Protein AF-0000000066321212 (afdb_homodimer)

Organism: Klebsiella pneumoniae (NCBI:txid573)

Structure (mmCIF, N/CA/C/O backbone):
data_AF-0000000066321212-model_v1
#
loop_
_entity.id
_entity.type
_entity.pdbx_description
1 polymer 'Putative low molecular weight protein-tyrosine-phosphatase'
#
loop_
_atom_site.group_PDB
_atom_site.id
_atom_site.type_symbol
_atom_site.label_atom_id
_atom_site.label_alt_id
_atom_site.label_comp_id
_atom_site.label_asym_id
_atom_site.label_entity_id
_atom_site.label_seq_id
_atom_site.pdbx_PDB_ins_code
_atom_site.Cartn_x
_atom_site.Cartn_y
_atom_site.Cartn_z
_atom_site.occupancy
_atom_site.B_iso_or_equiv
_atom_site.auth_seq_id
_atom_site.auth_comp_id
_atom_site.auth_asym_id
_atom_site.auth_atom_id
_atom_site.pdbx_PDB_model_num
ATOM 1 N N . MET A 1 1 ? -3.83 -4.512 10.594 1 76.25 1 MET A N 1
ATOM 2 C CA . MET A 1 1 ? -3.189 -5.617 9.891 1 76.25 1 MET A CA 1
ATOM 3 C C . MET A 1 1 ? -3.949 -5.957 8.609 1 76.25 1 MET A C 1
ATOM 5 O O . MET A 1 1 ? -5.18 -5.953 8.594 1 76.25 1 MET A O 1
ATOM 9 N N . PHE A 1 2 ? -3.238 -5.949 7.566 1 89.19 2 PHE A N 1
ATOM 10 C CA . PHE A 1 2 ? -3.881 -6.41 6.34 1 89.19 2 PHE A CA 1
ATOM 11 C C . PHE A 1 2 ? -4.254 -7.883 6.445 1 89.19 2 PHE A C 1
ATOM 13 O O . PHE A 1 2 ? -3.377 -8.742 6.551 1 89.19 2 PHE A O 1
ATOM 20 N N . SER A 1 3 ? -5.57 -8.211 6.383 1 93.5 3 SER A N 1
ATOM 21 C CA . SER A 1 3 ? -6.004 -9.586 6.621 1 93.5 3 SER A CA 1
ATOM 22 C C . SER A 1 3 ? -6.301 -10.305 5.312 1 93.5 3 SER A C 1
ATOM 24 O O . SER A 1 3 ? -6.246 -11.539 5.25 1 93.5 3 SER A O 1
ATOM 26 N N . THR A 1 4 ? -6.676 -9.562 4.301 1 97.56 4 THR A N 1
ATOM 27 C CA . THR A 1 4 ? -6.996 -10.156 3.004 1 97.56 4 THR A CA 1
ATOM 28 C C . THR A 1 4 ? -6.066 -9.609 1.92 1 97.56 4 THR A C 1
ATOM 30 O O . THR A 1 4 ? -5.938 -8.398 1.757 1 97.56 4 THR A O 1
ATOM 33 N N . ILE A 1 5 ? -5.379 -10.531 1.24 1 98.25 5 ILE A N 1
ATOM 34 C CA . ILE A 1 5 ? -4.379 -10.148 0.249 1 98.25 5 ILE A CA 1
ATOM 35 C C . ILE A 1 5 ? -4.625 -10.906 -1.053 1 98.25 5 ILE A C 1
ATOM 37 O O . ILE A 1 5 ? -4.879 -12.109 -1.037 1 98.25 5 ILE A O 1
ATOM 41 N N . LEU A 1 6 ? -4.676 -10.211 -2.162 1 98.88 6 LEU A N 1
ATOM 42 C CA . LEU A 1 6 ? -4.84 -10.789 -3.488 1 98.88 6 LEU A CA 1
ATOM 43 C C . LEU A 1 6 ? -3.549 -10.688 -4.293 1 98.88 6 LEU A C 1
ATOM 45 O O . LEU A 1 6 ? -2.988 -9.602 -4.434 1 98.88 6 LEU A O 1
ATOM 49 N N . ILE A 1 7 ? -2.99 -11.789 -4.758 1 98.94 7 ILE A N 1
ATOM 50 C CA . ILE A 1 7 ? -1.799 -11.828 -5.598 1 98.94 7 ILE A CA 1
ATOM 51 C C . ILE A 1 7 ? -2.207 -11.914 -7.066 1 98.94 7 ILE A C 1
ATOM 53 O O . ILE A 1 7 ? -2.992 -12.789 -7.449 1 98.94 7 ILE A O 1
ATOM 57 N N . VAL A 1 8 ? -1.7 -10.984 -7.918 1 98.88 8 VAL A N 1
ATOM 58 C CA . VAL A 1 8 ? -2.244 -10.875 -9.266 1 98.88 8 VAL A CA 1
ATOM 59 C C . VAL A 1 8 ? -1.112 -10.961 -10.289 1 98.88 8 VAL A C 1
ATOM 61 O O . VAL A 1 8 ? -0.055 -10.352 -10.109 1 98.88 8 VAL A O 1
ATOM 64 N N . CYS A 1 9 ? -1.266 -11.742 -11.266 1 98.69 9 CYS A N 1
ATOM 65 C CA . CYS A 1 9 ? -0.462 -11.75 -12.484 1 98.69 9 CYS A CA 1
ATOM 66 C C . CYS A 1 9 ? -1.349 -11.703 -13.719 1 98.69 9 CYS A C 1
ATOM 68 O O . CYS A 1 9 ? -2.475 -11.203 -13.664 1 98.69 9 CYS A O 1
ATOM 70 N N . THR A 1 10 ? -0.847 -12.109 -14.906 1 98.25 10 THR A N 1
ATOM 71 C CA . THR A 1 10 ? -1.643 -12.023 -16.125 1 98.25 10 THR A CA 1
ATOM 72 C C . THR A 1 10 ? -2.576 -13.227 -16.25 1 98.25 10 THR A C 1
ATOM 74 O O . THR A 1 10 ? -3.799 -13.07 -16.25 1 98.25 10 THR A O 1
ATOM 77 N N . GLY A 1 11 ? -2.078 -14.406 -16.219 1 98.5 11 GLY A N 1
ATOM 78 C CA . GLY A 1 11 ? -2.838 -15.602 -16.547 1 98.5 11 GLY A CA 1
ATOM 79 C C . GLY A 1 11 ? -3.385 -16.312 -15.328 1 98.5 11 GLY A C 1
ATOM 80 O O . GLY A 1 11 ? -4.305 -17.141 -15.445 1 98.5 11 GLY A O 1
ATOM 81 N N . ASN A 1 12 ? -2.746 -16.031 -14.117 1 98.75 12 ASN A N 1
ATOM 82 C CA . ASN A 1 12 ? -3.119 -16.688 -12.867 1 98.75 12 ASN A CA 1
ATOM 83 C C . ASN A 1 12 ? -2.92 -18.203 -12.945 1 98.75 12 ASN A C 1
ATOM 85 O O . ASN A 1 12 ? -3.746 -18.969 -12.445 1 98.75 12 ASN A O 1
ATOM 89 N N . ILE A 1 1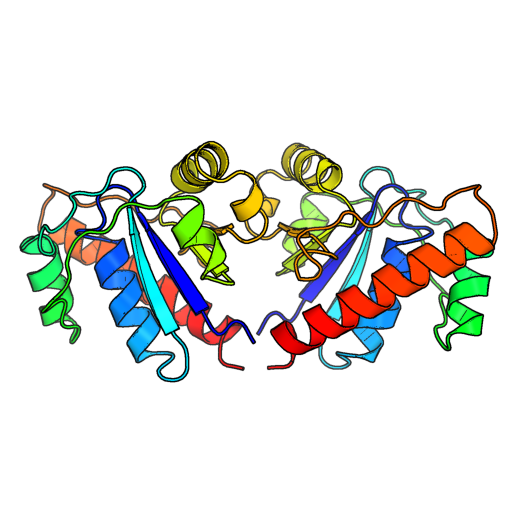3 ? -1.814 -18.609 -13.609 1 98.31 13 ILE A N 1
ATOM 90 C CA . ILE A 1 13 ? -1.556 -20.047 -13.688 1 98.31 13 ILE A CA 1
ATOM 91 C C . ILE A 1 13 ? -0.099 -20.328 -13.32 1 98.31 13 ILE A C 1
ATOM 93 O O . ILE A 1 13 ? 0.308 -21.484 -13.219 1 98.31 13 ILE A O 1
ATOM 97 N N . CYS A 1 14 ? 0.785 -19.297 -13.156 1 97.88 14 CYS A N 1
ATOM 98 C CA . CYS A 1 14 ? 2.199 -19.5 -12.867 1 97.88 14 CYS A CA 1
ATOM 99 C C . CYS A 1 14 ? 2.625 -18.719 -11.633 1 97.88 14 CYS A C 1
ATOM 101 O O . CYS A 1 14 ? 2.656 -19.266 -10.523 1 97.88 14 CYS A O 1
ATOM 103 N N . ARG A 1 15 ? 2.906 -17.422 -11.773 1 98.56 15 ARG A N 1
ATOM 104 C CA . ARG A 1 15 ? 3.547 -16.594 -10.75 1 98.56 15 ARG A CA 1
ATOM 105 C C . ARG A 1 15 ? 2.615 -16.359 -9.57 1 98.56 15 ARG A C 1
ATOM 107 O O . ARG A 1 15 ? 3.006 -16.562 -8.414 1 98.56 15 ARG A O 1
ATOM 114 N N . SER A 1 16 ? 1.292 -16.031 -9.898 1 98.88 16 SER A N 1
ATOM 115 C CA . SER A 1 16 ? 0.397 -15.586 -8.836 1 98.88 16 SER A CA 1
ATOM 116 C C . SER A 1 16 ? -0.073 -16.766 -7.988 1 98.88 16 SER A C 1
ATOM 118 O O . SER A 1 16 ? -0.167 -16.656 -6.762 1 98.88 16 SER A O 1
ATOM 120 N N . PRO A 1 17 ? -0.289 -17.953 -8.562 1 98.81 17 PRO A N 1
ATOM 121 C CA . PRO A 1 17 ? -0.602 -19.094 -7.691 1 98.81 17 PRO A CA 1
ATOM 122 C C . PRO A 1 17 ? 0.564 -19.484 -6.785 1 98.81 17 PRO A C 1
ATOM 124 O O . PRO A 1 17 ? 0.354 -19.844 -5.621 1 98.81 17 PRO A O 1
ATOM 127 N N . ILE A 1 18 ? 1.772 -19.391 -7.293 1 98.88 18 ILE A N 1
ATOM 128 C CA . ILE A 1 18 ? 2.934 -19.688 -6.461 1 98.88 18 ILE A CA 1
ATOM 129 C C . ILE A 1 18 ? 3.037 -18.656 -5.336 1 98.88 18 ILE A C 1
ATOM 131 O O . ILE A 1 18 ? 3.207 -19.031 -4.168 1 98.88 18 ILE A O 1
ATOM 135 N N . GLY A 1 19 ? 2.9 -17.391 -5.723 1 98.88 19 GLY A N 1
ATOM 136 C CA . GLY A 1 19 ? 2.924 -16.328 -4.723 1 98.88 19 GLY A CA 1
ATOM 137 C C . GLY A 1 19 ? 1.854 -16.484 -3.66 1 98.88 19 GLY A C 1
ATOM 138 O O . GLY A 1 19 ? 2.115 -16.281 -2.473 1 98.88 19 GLY A O 1
ATOM 139 N N . GLU A 1 20 ? 0.635 -16.844 -4.051 1 98.88 20 GLU A N 1
ATOM 140 C CA . GLU A 1 20 ? -0.49 -17.062 -3.148 1 98.88 20 GLU A CA 1
ATOM 141 C C . GLU A 1 20 ? -0.162 -18.141 -2.111 1 98.88 20 GLU A C 1
ATOM 143 O O . GLU A 1 20 ? -0.28 -17.906 -0.907 1 98.88 20 GLU A O 1
ATOM 148 N N . ARG A 1 21 ? 0.297 -19.266 -2.578 1 98.81 21 ARG A N 1
ATOM 149 C CA . ARG A 1 21 ? 0.514 -20.391 -1.688 1 98.81 21 ARG A CA 1
ATOM 150 C C . ARG A 1 21 ? 1.723 -20.156 -0.787 1 98.81 21 ARG A C 1
ATOM 152 O O . ARG A 1 21 ? 1.697 -20.516 0.396 1 98.81 21 ARG A O 1
ATOM 159 N N . TYR A 1 22 ? 2.756 -19.578 -1.361 1 98.69 22 TYR A N 1
ATOM 160 C CA . TYR A 1 22 ? 3.955 -19.328 -0.571 1 98.69 22 TYR A CA 1
ATOM 161 C C . TYR A 1 22 ? 3.676 -18.328 0.541 1 98.69 22 TYR A C 1
ATOM 163 O O . TYR A 1 22 ? 4.023 -18.562 1.7 1 98.69 22 TYR A O 1
ATOM 171 N N . LEU A 1 23 ? 3.039 -17.219 0.162 1 98.44 23 LEU A N 1
ATOM 172 C CA . LEU A 1 23 ? 2.742 -16.188 1.151 1 98.44 23 LEU A CA 1
ATOM 173 C C . LEU A 1 23 ? 1.748 -16.703 2.188 1 98.44 23 LEU A C 1
ATOM 175 O O . LEU A 1 23 ? 1.847 -16.359 3.369 1 98.44 23 LEU A O 1
ATOM 179 N N . GLN A 1 24 ? 0.813 -17.594 1.755 1 98.44 24 GLN A N 1
ATOM 180 C CA . GLN A 1 24 ? -0.136 -18.188 2.686 1 98.44 24 GLN A CA 1
ATOM 181 C C . GLN A 1 24 ? 0.58 -19.047 3.725 1 98.44 24 GLN A C 1
ATOM 183 O O . GLN A 1 24 ? 0.211 -19.047 4.902 1 98.44 24 GLN A O 1
ATOM 188 N N . GLN A 1 25 ? 1.551 -19.719 3.295 1 97.69 25 GLN A N 1
ATOM 189 C CA . GLN A 1 25 ? 2.332 -20.531 4.215 1 97.69 25 GLN A CA 1
ATOM 190 C C . GLN A 1 25 ? 3.037 -19.672 5.258 1 97.69 25 GLN A C 1
ATOM 192 O O . GLN A 1 25 ? 3.143 -20.047 6.422 1 97.69 25 GLN A O 1
ATOM 197 N N . LEU A 1 26 ? 3.523 -18.547 4.848 1 97 26 LEU A N 1
ATOM 198 C CA . LEU A 1 26 ? 4.254 -17.656 5.73 1 97 26 LEU A CA 1
ATOM 199 C C . LEU A 1 26 ? 3.299 -16.906 6.664 1 97 26 LEU A C 1
ATOM 201 O O . LEU A 1 26 ? 3.678 -16.531 7.773 1 97 26 LEU A O 1
ATOM 205 N N . LEU A 1 27 ? 2.082 -16.703 6.176 1 96.88 27 LEU A N 1
ATOM 206 C CA . LEU A 1 27 ? 1.073 -15.953 6.922 1 96.88 27 LEU A CA 1
ATOM 207 C C . LEU A 1 27 ? -0.218 -16.75 7.039 1 96.88 27 LEU A C 1
ATOM 209 O O . LEU A 1 27 ? -1.244 -16.375 6.469 1 96.88 27 LEU A O 1
ATOM 213 N N . PRO A 1 28 ? -0.242 -17.766 7.914 1 97 28 PRO A N 1
ATOM 214 C CA . PRO A 1 28 ? -1.379 -18.688 7.965 1 97 28 PRO A CA 1
ATOM 215 C C . PRO A 1 28 ? -2.652 -18.031 8.484 1 97 28 PRO A C 1
ATOM 217 O O . PRO A 1 28 ? -3.756 -18.516 8.234 1 97 28 PRO A O 1
ATOM 220 N N . SER A 1 29 ? -2.531 -16.922 9.156 1 95.94 29 SER A N 1
ATOM 221 C CA . SER A 1 29 ? -3.691 -16.281 9.758 1 95.94 29 SER A CA 1
ATOM 222 C C . SER A 1 29 ? -4.367 -15.336 8.766 1 95.94 29 SER A C 1
ATOM 224 O O . SER A 1 29 ? -5.441 -14.797 9.047 1 95.94 29 SER A O 1
ATOM 226 N N . LYS A 1 30 ? -3.746 -15.094 7.633 1 96.81 30 LYS A N 1
ATOM 227 C CA . LYS A 1 30 ? -4.297 -14.18 6.633 1 96.81 30 LYS A CA 1
ATOM 228 C C . LYS A 1 30 ? -5.016 -14.953 5.527 1 96.81 30 LYS A C 1
ATOM 230 O O . LYS A 1 30 ? -4.801 -16.156 5.359 1 96.81 30 LYS A O 1
ATOM 235 N N . ASN A 1 31 ? -5.953 -14.266 4.902 1 98.19 31 ASN A N 1
ATOM 236 C CA . ASN A 1 31 ? -6.629 -14.797 3.721 1 98.19 31 ASN A CA 1
ATOM 237 C C . ASN A 1 31 ? -5.965 -14.32 2.434 1 98.19 31 ASN A C 1
ATOM 239 O O . ASN A 1 31 ? -6.113 -13.164 2.043 1 98.19 31 ASN A O 1
ATOM 243 N N . ILE A 1 32 ? -5.203 -15.203 1.798 1 98.56 32 ILE A N 1
ATOM 244 C CA . ILE A 1 32 ? -4.449 -14.867 0.592 1 98.56 32 ILE A CA 1
ATOM 245 C C . ILE A 1 32 ? -5.016 -15.641 -0.598 1 98.56 32 ILE A C 1
ATOM 247 O O . ILE A 1 32 ? -5.273 -16.844 -0.499 1 98.56 32 ILE A O 1
ATOM 251 N N . SER A 1 33 ? -5.348 -14.977 -1.65 1 98.81 33 SER A N 1
ATOM 252 C CA . SER A 1 33 ? -5.836 -15.562 -2.895 1 98.81 33 SER A CA 1
ATOM 253 C C . SER A 1 33 ? -5.121 -14.969 -4.102 1 98.81 33 SER A C 1
ATOM 255 O O . SER A 1 33 ? -4.207 -14.156 -3.953 1 98.81 33 SER A O 1
ATOM 257 N N . SER A 1 34 ? -5.418 -15.5 -5.273 1 98.88 34 SER A N 1
ATOM 258 C CA . SER A 1 34 ? -4.773 -14.984 -6.477 1 98.88 34 SER A CA 1
ATOM 259 C C . SER A 1 34 ? -5.777 -14.828 -7.617 1 98.88 34 SER A C 1
ATOM 261 O O . SER A 1 34 ? -6.879 -15.391 -7.562 1 98.88 34 SER A O 1
ATOM 263 N N . ALA A 1 35 ? -5.461 -13.992 -8.562 1 98.94 35 ALA A N 1
ATOM 264 C CA . ALA A 1 35 ? -6.242 -13.734 -9.766 1 98.94 35 ALA A CA 1
ATOM 265 C C . ALA A 1 35 ? -5.352 -13.266 -10.914 1 98.94 35 ALA A C 1
ATOM 267 O O . ALA A 1 35 ? -4.152 -13.039 -10.719 1 98.94 35 ALA A O 1
ATOM 268 N N . GLY A 1 36 ? -5.918 -13.234 -12.117 1 98.88 36 GLY A N 1
ATOM 269 C CA . GLY A 1 36 ? -5.207 -12.742 -13.289 1 98.88 36 GLY A CA 1
ATOM 270 C C . GLY A 1 36 ? -5.945 -11.641 -14.016 1 98.88 36 GLY A C 1
ATOM 271 O O . GLY A 1 36 ? -7.176 -11.633 -14.062 1 98.88 36 GLY A O 1
ATOM 272 N N . THR A 1 37 ? -5.176 -10.703 -14.617 1 98.69 37 THR A N 1
ATOM 273 C CA . THR A 1 37 ? -5.801 -9.641 -15.398 1 98.69 37 THR A CA 1
ATOM 274 C C . THR A 1 37 ? -6.348 -10.18 -16.719 1 98.69 37 THR A C 1
ATOM 276 O O . THR A 1 37 ? -7.242 -9.578 -17.312 1 98.69 37 THR A O 1
ATOM 279 N N . GLN A 1 38 ? -5.773 -11.18 -17.219 1 98.38 38 GLN A N 1
ATOM 280 C CA . GLN A 1 38 ? -6.211 -11.984 -18.359 1 98.38 38 GLN A CA 1
ATOM 281 C C . GLN A 1 38 ? -6.156 -13.469 -18.031 1 98.38 38 GLN A C 1
ATOM 283 O O . GLN A 1 38 ? -5.477 -14.234 -18.719 1 98.38 38 GLN A O 1
ATOM 288 N N . ALA A 1 39 ? -6.984 -13.82 -17.094 1 98.69 39 ALA A N 1
ATOM 289 C CA . ALA A 1 39 ? -6.871 -15.141 -16.469 1 98.69 39 ALA A CA 1
ATOM 290 C C . ALA A 1 39 ? -7.277 -16.25 -17.453 1 98.69 39 ALA A C 1
ATOM 292 O O . ALA A 1 39 ? -8.156 -16.047 -18.281 1 98.69 39 ALA A O 1
ATOM 293 N N . LEU A 1 40 ? -6.566 -17.344 -17.328 1 98.25 40 LEU A N 1
ATOM 294 C CA . LEU A 1 40 ? -7.09 -18.594 -17.859 1 98.25 40 LEU A CA 1
ATOM 295 C C . LEU A 1 40 ? -8.062 -19.234 -16.875 1 98.25 40 LEU A C 1
ATOM 297 O O . LEU A 1 40 ? -7.699 -20.188 -16.172 1 98.25 40 LEU A O 1
ATOM 301 N N . VAL A 1 41 ? -9.352 -18.797 -16.953 1 98.56 41 VAL A N 1
ATOM 302 C CA . VAL A 1 41 ? -10.359 -19.094 -15.945 1 98.56 41 VAL A CA 1
ATOM 303 C C . VAL A 1 41 ? -10.57 -20.609 -15.867 1 98.56 41 VAL A C 1
ATOM 305 O O . VAL A 1 41 ? -10.688 -21.281 -16.891 1 98.56 41 VAL A O 1
ATOM 308 N N . ASP A 1 42 ? -10.508 -21.156 -14.703 1 98.56 42 ASP A N 1
ATOM 309 C CA . ASP A 1 42 ? -10.812 -22.531 -14.359 1 98.56 42 ASP A CA 1
ATOM 310 C C . ASP A 1 42 ? -9.68 -23.469 -14.781 1 98.56 42 ASP A C 1
ATOM 312 O O . ASP A 1 42 ? -9.789 -24.688 -14.625 1 98.56 42 ASP A O 1
ATOM 316 N N . HIS A 1 43 ? -8.602 -22.891 -15.32 1 98.5 43 HIS A N 1
ATOM 317 C CA . HIS A 1 43 ? -7.441 -23.719 -15.625 1 98.5 43 HIS A CA 1
ATOM 318 C C . HIS A 1 43 ? -6.605 -23.969 -14.375 1 98.5 43 HIS A C 1
ATOM 320 O O . HIS A 1 43 ? -6.465 -23.094 -13.523 1 98.5 43 HIS A O 1
ATOM 326 N N . GLU A 1 44 ? -6.066 -25.109 -14.352 1 98.5 44 GLU A N 1
ATOM 327 C CA . GLU A 1 44 ? -5.098 -25.438 -13.312 1 98.5 44 GLU A CA 1
ATOM 328 C C . GLU A 1 44 ? -3.801 -24.656 -13.5 1 98.5 44 GLU A C 1
ATOM 330 O O . GLU A 1 44 ? -3.578 -24.062 -14.555 1 98.5 44 GLU A O 1
ATOM 335 N N . ALA A 1 45 ? -3.021 -24.656 -12.477 1 98.5 45 ALA A N 1
ATOM 336 C CA . ALA A 1 45 ? -1.696 -24.062 -12.609 1 98.5 45 ALA A CA 1
ATOM 337 C C . ALA A 1 45 ? -0.886 -24.75 -13.703 1 98.5 45 ALA A C 1
ATOM 339 O O . ALA A 1 45 ? -1.076 -25.938 -13.969 1 98.5 45 ALA A O 1
ATOM 340 N N . ASP A 1 46 ? -0.084 -23.984 -14.328 1 98.06 46 ASP A N 1
ATOM 341 C CA . ASP A 1 46 ? 0.828 -24.531 -15.328 1 98.06 46 ASP A CA 1
ATOM 342 C C . ASP A 1 46 ? 1.689 -25.641 -14.734 1 98.06 46 ASP A C 1
ATOM 344 O O . ASP A 1 46 ? 2.166 -25.531 -13.602 1 98.06 46 ASP A O 1
ATOM 348 N N . GLN A 1 47 ? 1.952 -26.609 -15.523 1 97.75 47 GLN A N 1
ATOM 349 C CA . GLN A 1 47 ? 2.684 -27.781 -15.047 1 97.75 47 GLN A CA 1
ATOM 350 C C . GLN A 1 47 ? 4.09 -27.406 -14.594 1 97.75 47 GLN A C 1
ATOM 352 O O . GLN A 1 47 ? 4.59 -27.938 -13.602 1 97.75 47 GLN A O 1
ATOM 357 N N . SER A 1 48 ? 4.738 -26.547 -15.328 1 98 48 SER A N 1
ATOM 358 C CA . SER A 1 48 ? 6.074 -26.109 -14.938 1 98 48 SER A CA 1
ATOM 359 C C . SER A 1 48 ? 6.047 -25.375 -13.609 1 98 48 SER A C 1
ATOM 361 O O . SER A 1 48 ? 6.969 -25.5 -12.797 1 98 48 SER A O 1
ATOM 363 N N . ALA A 1 49 ? 4.973 -24.594 -13.406 1 98.19 49 ALA A N 1
ATOM 364 C CA . ALA A 1 49 ? 4.789 -23.906 -12.133 1 98.19 49 ALA A CA 1
ATOM 365 C C . ALA A 1 49 ? 4.562 -24.906 -11 1 98.19 49 ALA A C 1
ATOM 367 O O . ALA A 1 49 ? 5.141 -24.766 -9.914 1 98.19 49 ALA A O 1
ATOM 368 N N . VAL A 1 50 ? 3.746 -25.938 -11.227 1 98.44 50 VAL A N 1
ATOM 369 C CA . VAL A 1 50 ? 3.463 -26.969 -10.242 1 98.44 50 VAL A CA 1
ATOM 370 C C . VAL A 1 50 ? 4.762 -27.672 -9.852 1 98.44 50 VAL A C 1
ATOM 372 O O . VAL A 1 50 ? 5.023 -27.891 -8.664 1 98.44 50 VAL A O 1
ATOM 375 N N . GLU A 1 51 ? 5.539 -27.953 -10.836 1 98.12 51 GLU A N 1
ATOM 376 C CA . GLU A 1 51 ? 6.762 -28.719 -10.602 1 98.12 51 GLU A CA 1
ATOM 377 C C . GLU A 1 51 ? 7.766 -27.922 -9.781 1 98.12 51 GLU A C 1
ATOM 379 O O . GLU A 1 51 ? 8.32 -28.422 -8.805 1 98.12 51 GLU A O 1
ATOM 384 N N . VAL A 1 52 ? 7.977 -26.688 -10.188 1 98.19 52 VAL A N 1
ATOM 385 C CA . VAL A 1 52 ? 8.953 -25.891 -9.469 1 98.19 52 VAL A CA 1
ATOM 386 C C . VAL A 1 52 ? 8.461 -25.625 -8.047 1 98.19 52 VAL A C 1
ATOM 388 O O . VAL A 1 52 ? 9.25 -25.609 -7.102 1 98.19 52 VAL A O 1
ATOM 391 N N . ALA A 1 53 ? 7.168 -25.406 -7.867 1 98.38 53 ALA A N 1
ATOM 392 C CA . ALA A 1 53 ? 6.594 -25.203 -6.539 1 98.38 53 ALA A CA 1
ATOM 393 C C . ALA A 1 53 ? 6.777 -26.438 -5.664 1 98.38 53 ALA A C 1
ATOM 395 O O . ALA A 1 53 ? 7.227 -26.328 -4.52 1 98.38 53 ALA A O 1
ATOM 396 N N . ARG A 1 54 ? 6.508 -27.562 -6.246 1 98 54 ARG A N 1
ATOM 397 C CA . ARG A 1 54 ? 6.629 -28.828 -5.523 1 98 54 ARG A CA 1
ATOM 398 C C . ARG A 1 54 ? 8.07 -29.062 -5.07 1 98 54 ARG A C 1
ATOM 400 O O . ARG A 1 54 ? 8.305 -29.484 -3.932 1 98 54 ARG A O 1
ATOM 407 N N . LYS A 1 55 ? 8.961 -28.781 -5.961 1 97.62 55 LYS A N 1
ATOM 408 C CA . LYS A 1 55 ? 10.383 -28.953 -5.656 1 97.62 55 LYS A CA 1
ATOM 409 C C . LYS A 1 55 ? 10.789 -28.094 -4.461 1 97.62 55 LYS A C 1
ATOM 411 O O . LYS A 1 55 ? 11.781 -28.391 -3.789 1 97.62 55 LYS A O 1
ATOM 416 N N . ASN A 1 56 ? 10 -27.094 -4.223 1 97.12 56 ASN A N 1
ATOM 417 C CA . ASN A 1 56 ? 10.336 -26.172 -3.146 1 97.12 56 ASN A CA 1
ATOM 418 C C . ASN A 1 56 ? 9.312 -26.234 -2.014 1 97.12 56 ASN A C 1
ATOM 420 O O . ASN A 1 56 ? 9.164 -25.266 -1.258 1 97.12 56 ASN A O 1
ATOM 424 N N . GLY A 1 57 ? 8.516 -27.281 -1.957 1 97.06 57 GLY A N 1
ATOM 425 C CA . GLY A 1 57 ? 7.684 -27.562 -0.799 1 97.06 57 GLY A CA 1
ATOM 426 C C . GLY A 1 57 ? 6.34 -26.875 -0.84 1 97.06 57 GLY A C 1
ATOM 427 O O . GLY A 1 57 ? 5.695 -26.688 0.195 1 97.06 57 GLY A O 1
ATOM 428 N N . ILE A 1 58 ? 5.938 -26.453 -1.98 1 97.94 58 ILE A N 1
ATOM 429 C CA . ILE A 1 58 ? 4.668 -25.75 -2.119 1 97.94 58 ILE A CA 1
ATOM 430 C C . ILE A 1 58 ? 3.748 -26.516 -3.061 1 97.94 58 ILE A C 1
ATOM 432 O O . ILE A 1 58 ? 4.148 -26.891 -4.164 1 97.94 58 ILE A O 1
ATOM 436 N N . SER A 1 59 ? 2.572 -26.734 -2.629 1 98.38 59 SER A N 1
ATOM 437 C CA . SER A 1 59 ? 1.586 -27.391 -3.479 1 98.38 59 SER A CA 1
ATOM 438 C C . SER A 1 59 ? 0.669 -26.375 -4.148 1 98.38 59 SER A C 1
ATOM 440 O O . SER A 1 59 ? 0.162 -25.469 -3.496 1 98.38 59 SER A O 1
ATOM 442 N N . LEU A 1 60 ? 0.45 -26.578 -5.434 1 98.62 60 LEU A N 1
ATOM 443 C CA . LEU A 1 60 ? -0.516 -25.766 -6.156 1 98.62 60 LEU A CA 1
ATOM 444 C C . LEU A 1 60 ? -1.778 -26.562 -6.473 1 98.62 60 LEU A C 1
ATOM 446 O O . LEU A 1 60 ? -2.596 -26.141 -7.289 1 98.62 60 LEU A O 1
ATOM 450 N N . ALA A 1 61 ? -1.897 -27.672 -5.809 1 97.94 61 ALA A N 1
ATOM 451 C CA . ALA A 1 61 ? -3.055 -28.531 -6.027 1 97.94 61 ALA A CA 1
ATOM 452 C C . ALA A 1 61 ? -4.355 -27.781 -5.746 1 97.94 61 ALA A C 1
ATOM 454 O O . ALA A 1 61 ? -4.453 -27.031 -4.773 1 97.94 61 ALA A O 1
ATOM 455 N N . GLY A 1 62 ? -5.363 -27.969 -6.656 1 98.12 62 GLY A N 1
ATOM 456 C CA . GLY A 1 62 ? -6.68 -27.375 -6.449 1 98.12 62 GLY A CA 1
ATOM 457 C C . GLY A 1 62 ? -6.801 -25.969 -6.992 1 98.12 62 GLY A C 1
ATOM 458 O O . GLY A 1 62 ? -7.895 -25.391 -7 1 98.12 62 GLY A O 1
ATOM 459 N N . HIS A 1 63 ? -5.668 -25.438 -7.41 1 98.56 63 HIS A N 1
ATOM 460 C CA . HIS A 1 63 ? -5.738 -24.094 -7.961 1 98.56 63 HIS A CA 1
ATOM 461 C C . HIS A 1 63 ? -6.582 -24.062 -9.234 1 98.56 63 HIS A C 1
ATOM 463 O O . HIS A 1 63 ? -6.477 -24.953 -10.078 1 98.56 63 HIS A O 1
ATOM 469 N N . LEU A 1 64 ? -7.426 -23.078 -9.352 1 98.62 64 LEU A N 1
ATOM 470 C CA . LEU A 1 64 ? -8.148 -22.734 -10.57 1 98.62 64 LEU A CA 1
ATOM 471 C C . LEU A 1 64 ? -8.023 -21.25 -10.891 1 98.62 64 LEU A C 1
ATOM 473 O O . LEU A 1 64 ? -8.219 -20.406 -10.008 1 98.62 64 LEU A O 1
ATOM 477 N N . GLY A 1 65 ? -7.648 -21 -12.188 1 98.69 65 GLY A N 1
ATOM 478 C CA . GLY A 1 65 ? -7.527 -19.609 -12.609 1 98.69 65 GLY A CA 1
ATOM 479 C C . GLY A 1 65 ? -8.781 -18.797 -12.344 1 98.69 65 GLY A C 1
ATOM 480 O O . GLY A 1 65 ? -9.898 -19.297 -12.516 1 98.69 65 GLY A O 1
ATOM 481 N N . ARG A 1 66 ? -8.586 -17.562 -11.898 1 98.75 66 ARG A N 1
ATOM 482 C CA . ARG A 1 66 ? -9.664 -16.625 -11.594 1 98.75 66 ARG A CA 1
ATOM 483 C C . ARG A 1 66 ? -9.398 -15.258 -12.219 1 98.75 66 ARG A C 1
ATOM 485 O O . ARG A 1 66 ? -8.289 -14.742 -12.141 1 98.75 66 ARG A O 1
ATOM 492 N N . GLN A 1 67 ? -10.445 -14.719 -12.844 1 98.88 67 GLN A N 1
ATOM 493 C CA . GLN A 1 67 ? -10.336 -13.406 -13.477 1 98.88 67 GLN A CA 1
ATOM 494 C C . GLN A 1 67 ? -10.367 -12.297 -12.43 1 98.88 67 GLN A C 1
ATOM 496 O O . GLN A 1 67 ? -11.219 -12.297 -11.539 1 98.88 67 GLN A O 1
ATOM 501 N N . PHE A 1 68 ? -9.43 -11.375 -12.539 1 98.88 68 PHE A N 1
ATOM 502 C CA . PHE A 1 68 ? -9.5 -10.156 -11.742 1 98.88 68 PHE A CA 1
ATOM 503 C C . PHE A 1 68 ? -10.68 -9.297 -12.172 1 98.88 68 PHE A C 1
ATOM 505 O O . PHE A 1 68 ? -10.875 -9.055 -13.367 1 98.88 68 PHE A O 1
ATOM 512 N N . THR A 1 69 ? -11.484 -8.898 -11.273 1 98.5 69 THR A N 1
ATOM 513 C CA . THR A 1 69 ? -12.617 -8.016 -11.523 1 98.5 69 THR A CA 1
ATOM 514 C C . THR A 1 69 ? -12.688 -6.918 -10.469 1 98.5 69 THR A C 1
ATOM 516 O O . THR A 1 69 ? -12.062 -7.02 -9.414 1 98.5 69 THR A O 1
ATOM 519 N N . SER A 1 70 ? -13.461 -5.93 -10.797 1 97.75 70 SER A N 1
ATOM 520 C CA . SER A 1 70 ? -13.711 -4.867 -9.828 1 97.75 70 SER A CA 1
ATOM 521 C C . SER A 1 70 ? -14.375 -5.418 -8.57 1 97.75 70 SER A C 1
ATOM 523 O O . SER A 1 70 ? -14.008 -5.035 -7.453 1 97.75 70 SER A O 1
ATOM 525 N N . LYS A 1 71 ? -15.305 -6.32 -8.742 1 98 71 LYS A N 1
ATOM 526 C CA . LYS A 1 71 ? -15.992 -6.941 -7.613 1 98 71 LYS A CA 1
ATOM 527 C C . LYS A 1 71 ? -15.008 -7.703 -6.73 1 98 71 LYS A C 1
ATOM 529 O O . LYS A 1 71 ? -15.031 -7.566 -5.504 1 98 71 LYS A O 1
ATOM 534 N N . LEU A 1 72 ? -14.148 -8.469 -7.324 1 98.25 72 LEU A N 1
ATOM 535 C CA . LEU A 1 72 ? -13.148 -9.234 -6.586 1 98.25 72 LEU A CA 1
ATOM 536 C C . LEU A 1 72 ? -12.219 -8.312 -5.809 1 98.25 72 LEU A C 1
ATOM 538 O O . LEU A 1 72 ? -11.883 -8.594 -4.652 1 98.25 72 LEU A O 1
ATOM 542 N N . SER A 1 73 ? -11.766 -7.223 -6.449 1 97.31 73 SER A N 1
ATOM 543 C CA . SER A 1 73 ? -10.797 -6.316 -5.844 1 97.31 73 SER A CA 1
ATOM 544 C C . SER A 1 73 ? -11.32 -5.734 -4.539 1 97.31 73 SER A C 1
ATOM 546 O O . SER A 1 73 ? -10.547 -5.457 -3.619 1 97.31 73 SER A O 1
ATOM 548 N N . LYS A 1 74 ? -12.664 -5.629 -4.398 1 95.38 74 LYS A N 1
ATOM 549 C CA . LYS A 1 74 ? -13.273 -5.023 -3.219 1 95.38 74 LYS A CA 1
ATOM 550 C C . LYS A 1 74 ? -13.172 -5.945 -2.008 1 95.38 74 LYS A C 1
ATOM 552 O O . LYS A 1 74 ? -13.289 -5.492 -0.866 1 95.38 74 LYS A O 1
ATOM 557 N N . GLU A 1 75 ? -12.891 -7.176 -2.252 1 97.25 75 GLU A N 1
ATOM 558 C CA . GLU A 1 75 ? -12.867 -8.172 -1.188 1 97.25 75 GLU A CA 1
ATOM 559 C C . GLU A 1 75 ? -11.5 -8.234 -0.521 1 97.25 75 GLU A C 1
ATOM 561 O O . GLU A 1 75 ? -11.328 -8.891 0.511 1 97.25 75 GLU A O 1
ATOM 566 N N . TYR A 1 76 ? -10.547 -7.523 -1.052 1 97.31 76 TYR A N 1
ATOM 567 C CA . TYR A 1 76 ? -9.188 -7.645 -0.537 1 97.31 76 TYR A CA 1
ATOM 568 C C . TYR A 1 76 ? -8.641 -6.281 -0.124 1 97.31 76 TYR A C 1
ATOM 570 O O . TYR A 1 76 ? -8.883 -5.281 -0.802 1 97.31 76 TYR A O 1
ATOM 578 N N . GLU A 1 77 ? -7.953 -6.273 0.945 1 94.69 77 GLU A N 1
ATOM 579 C CA . GLU A 1 77 ? -7.406 -5.051 1.521 1 94.69 77 GLU A CA 1
ATOM 580 C C . GLU A 1 77 ? -6.098 -4.656 0.842 1 94.69 77 GLU A C 1
ATOM 582 O O . GLU A 1 77 ? -5.738 -3.477 0.811 1 94.69 77 GLU A O 1
ATOM 587 N N . LEU A 1 78 ? -5.355 -5.609 0.35 1 95.69 78 LEU A N 1
ATOM 588 C CA . LEU A 1 78 ? -4.066 -5.402 -0.302 1 95.69 78 LEU A CA 1
ATOM 589 C C . LEU A 1 78 ? -3.949 -6.266 -1.554 1 95.69 78 LEU A C 1
ATOM 591 O O . LEU A 1 78 ? -4.324 -7.441 -1.541 1 95.69 78 LEU A O 1
ATOM 595 N N . ILE A 1 79 ? -3.576 -5.625 -2.605 1 97.75 79 ILE A N 1
ATOM 596 C CA . ILE A 1 79 ? -3.344 -6.316 -3.867 1 97.75 79 ILE A CA 1
ATOM 597 C C . ILE A 1 79 ? -1.862 -6.246 -4.23 1 97.75 79 ILE A C 1
ATOM 599 O O . ILE A 1 79 ? -1.277 -5.164 -4.266 1 97.75 79 ILE A O 1
ATOM 603 N N . LEU A 1 80 ? -1.19 -7.391 -4.441 1 98.31 80 LEU A N 1
ATOM 604 C CA . LEU A 1 80 ? 0.211 -7.488 -4.836 1 98.31 80 LEU A CA 1
ATOM 605 C C . LEU A 1 80 ? 0.339 -8.031 -6.254 1 98.31 80 LEU A C 1
ATOM 607 O O . LEU A 1 80 ? -0.124 -9.141 -6.547 1 98.31 80 LEU A O 1
ATOM 611 N N . VAL A 1 81 ? 0.93 -7.258 -7.125 1 98.62 81 VAL A N 1
ATOM 612 C CA . VAL A 1 81 ? 0.988 -7.625 -8.531 1 98.62 81 VAL A CA 1
ATOM 613 C C . VAL A 1 81 ? 2.42 -8 -8.914 1 98.62 81 VAL A C 1
ATOM 615 O O . VAL A 1 81 ? 3.375 -7.52 -8.305 1 98.62 81 VAL A O 1
ATOM 618 N N . MET A 1 82 ? 2.59 -8.797 -9.945 1 98.56 82 MET A N 1
ATOM 619 C CA . MET A 1 82 ? 3.891 -9.312 -10.352 1 98.56 82 MET A CA 1
ATOM 620 C C . MET A 1 82 ? 4.691 -8.258 -11.109 1 98.56 82 MET A C 1
ATOM 622 O O . MET A 1 82 ? 5.922 -8.234 -11.039 1 98.56 82 MET A O 1
ATOM 626 N N . GLU A 1 83 ? 4.031 -7.391 -11.883 1 97.5 83 GLU A N 1
ATOM 627 C CA . GLU A 1 83 ? 4.715 -6.414 -12.727 1 97.5 83 GLU A CA 1
ATOM 628 C C . GLU A 1 83 ? 4.043 -5.047 -12.641 1 97.5 83 GLU A C 1
ATOM 630 O O . GLU A 1 83 ? 2.844 -4.957 -12.359 1 97.5 83 GLU A O 1
ATOM 635 N N . LYS A 1 84 ? 4.84 -3.988 -13.008 1 93.88 84 LYS A N 1
ATOM 636 C CA . LYS A 1 84 ? 4.328 -2.619 -13.016 1 93.88 84 LYS A CA 1
ATOM 637 C C . LYS A 1 84 ? 3.16 -2.473 -13.992 1 93.88 84 LYS A C 1
ATOM 639 O O . LYS A 1 84 ? 2.211 -1.734 -13.719 1 93.88 84 LYS A O 1
ATOM 644 N N . ASN A 1 85 ? 3.25 -3.182 -15.094 1 95.88 85 ASN A N 1
ATOM 645 C CA . ASN A 1 85 ? 2.172 -3.115 -16.078 1 95.88 85 ASN A CA 1
ATOM 646 C C . ASN A 1 85 ? 0.852 -3.607 -15.492 1 95.88 85 ASN A C 1
ATOM 648 O O . ASN A 1 85 ? -0.219 -3.137 -15.883 1 95.88 85 ASN A O 1
ATOM 652 N N . HIS A 1 86 ? 0.898 -4.543 -14.539 1 97.69 86 HIS A N 1
ATOM 653 C CA . HIS A 1 86 ? -0.318 -5.035 -13.898 1 97.69 86 HIS A CA 1
ATOM 654 C C . HIS A 1 86 ? -0.999 -3.939 -13.086 1 97.69 86 HIS A C 1
ATOM 656 O O . HIS A 1 86 ? -2.225 -3.936 -12.945 1 97.69 86 HIS A O 1
ATOM 662 N N . ILE A 1 87 ? -0.215 -3.004 -12.531 1 93.88 87 ILE A N 1
ATOM 663 C CA . ILE A 1 87 ? -0.784 -1.887 -11.789 1 93.88 87 ILE A CA 1
ATOM 664 C C . ILE A 1 87 ? -1.704 -1.075 -12.695 1 93.88 87 ILE A C 1
ATOM 666 O O . ILE A 1 87 ? -2.828 -0.74 -12.312 1 93.88 87 ILE A O 1
ATOM 670 N N . GLU A 1 88 ? -1.217 -0.85 -13.875 1 91.94 88 GLU A N 1
ATOM 671 C CA . GLU A 1 88 ? -2.006 -0.1 -14.852 1 91.94 88 GLU A CA 1
ATOM 672 C C . GLU A 1 88 ? -3.238 -0.889 -15.289 1 91.94 88 GLU A C 1
ATOM 674 O O . GLU A 1 88 ? -4.332 -0.333 -15.391 1 91.94 88 GLU A O 1
ATOM 679 N N . GLN A 1 89 ? -3.053 -2.117 -15.555 1 96.75 89 GLN A N 1
ATOM 680 C CA . GLN A 1 89 ? -4.156 -2.969 -15.984 1 96.75 89 GLN A CA 1
ATOM 681 C C . GLN A 1 89 ? -5.254 -3.021 -14.922 1 96.75 89 GLN A C 1
ATOM 683 O O . GLN A 1 89 ? -6.434 -2.861 -15.234 1 96.75 89 GLN A O 1
ATOM 688 N N . ILE A 1 90 ? -4.848 -3.227 -13.68 1 96.19 90 ILE A N 1
ATOM 689 C CA . ILE A 1 90 ? -5.785 -3.307 -12.562 1 96.19 90 ILE A CA 1
ATOM 690 C C . ILE A 1 90 ? -6.516 -1.974 -12.406 1 96.19 90 ILE A C 1
ATOM 692 O O . ILE A 1 90 ? -7.719 -1.945 -12.141 1 96.19 90 ILE A O 1
ATOM 696 N N . SER A 1 91 ? -5.758 -0.908 -12.57 1 91.69 91 SER A N 1
ATOM 697 C CA . SER A 1 91 ? -6.344 0.421 -12.438 1 91.69 91 SER A CA 1
ATOM 698 C C . SER A 1 91 ? -7.398 0.667 -13.516 1 91.69 91 SER A C 1
ATOM 700 O O . SER A 1 91 ? -8.375 1.381 -13.281 1 91.69 91 SER A O 1
ATOM 702 N N . ASN A 1 92 ? -7.203 0.113 -14.719 1 95.44 92 ASN A N 1
ATOM 703 C CA . ASN A 1 92 ? -8.18 0.225 -15.797 1 95.44 92 ASN A CA 1
ATOM 704 C C . ASN A 1 92 ? -9.438 -0.58 -15.5 1 95.44 92 ASN A C 1
ATOM 706 O O . ASN A 1 92 ? -10.547 -0.139 -15.805 1 95.44 92 ASN A O 1
ATOM 710 N N . ILE A 1 93 ? -9.32 -1.707 -14.906 1 96.44 93 ILE A N 1
ATOM 711 C CA . ILE A 1 93 ? -10.43 -2.596 -14.594 1 96.44 93 ILE A CA 1
ATOM 712 C C . ILE A 1 93 ? -11.18 -2.078 -13.367 1 96.44 93 ILE A C 1
ATOM 714 O O . ILE A 1 93 ? -12.414 -2.096 -13.336 1 96.44 93 ILE A O 1
ATOM 718 N N . ALA A 1 94 ? -10.391 -1.65 -12.359 1 96.19 94 ALA A N 1
ATOM 719 C CA . ALA A 1 94 ? -10.898 -1.181 -11.078 1 96.19 94 ALA A CA 1
ATOM 720 C C . ALA A 1 94 ? -10.109 0.023 -10.578 1 96.19 94 ALA A C 1
ATOM 722 O O . ALA A 1 94 ? -9.211 -0.121 -9.742 1 96.19 94 ALA A O 1
ATOM 723 N N . PRO A 1 95 ? -10.477 1.202 -11.039 1 90.19 95 PRO A N 1
ATOM 724 C CA . PRO A 1 95 ? -9.734 2.406 -10.648 1 90.19 95 PRO A CA 1
ATOM 725 C C . PRO A 1 95 ? -9.617 2.557 -9.133 1 90.19 95 PRO A C 1
ATOM 727 O O . PRO A 1 95 ? -8.602 3.039 -8.633 1 90.19 95 PRO A O 1
ATOM 730 N N . GLU A 1 96 ? -10.578 2.01 -8.422 1 88.38 96 GLU A N 1
ATOM 731 C CA . GLU A 1 96 ? -10.594 2.139 -6.969 1 88.38 96 GLU A CA 1
ATOM 732 C C . GLU A 1 96 ? -9.555 1.229 -6.324 1 88.38 96 GLU A C 1
ATOM 734 O O . GLU A 1 96 ? -9.219 1.397 -5.152 1 88.38 96 GLU A O 1
ATOM 739 N N . ALA A 1 97 ? -9 0.295 -7.023 1 92.44 97 ALA A N 1
ATOM 740 C CA . ALA A 1 97 ? -8.047 -0.67 -6.48 1 92.44 97 ALA A CA 1
ATOM 741 C C . ALA A 1 97 ? -6.621 -0.126 -6.539 1 92.44 97 ALA A C 1
ATOM 743 O O . ALA A 1 97 ? -5.719 -0.655 -5.883 1 92.44 97 ALA A O 1
ATOM 744 N N . ARG A 1 98 ? -6.449 0.955 -7.289 1 87.69 98 ARG A N 1
ATOM 745 C CA . ARG A 1 98 ? -5.109 1.493 -7.52 1 87.69 98 ARG A CA 1
ATOM 746 C C . ARG A 1 98 ? -4.426 1.845 -6.203 1 87.69 98 ARG A C 1
ATOM 748 O O . ARG A 1 98 ? -3.244 1.552 -6.016 1 87.69 98 ARG A O 1
ATOM 755 N N . GLY A 1 99 ? -5.18 2.385 -5.277 1 86 99 GLY A N 1
ATOM 756 C CA . GLY A 1 99 ? -4.613 2.898 -4.039 1 86 99 GLY A CA 1
ATOM 757 C C . GLY A 1 99 ? -4.203 1.804 -3.07 1 86 99 GLY A C 1
ATOM 758 O O . GLY A 1 99 ? -3.545 2.072 -2.064 1 86 99 GLY A O 1
ATOM 759 N N . LYS A 1 100 ? -4.551 0.548 -3.379 1 91.25 100 LYS A N 1
ATOM 760 C CA . LYS A 1 100 ? -4.172 -0.553 -2.498 1 91.25 100 LYS A CA 1
ATOM 761 C C . LYS A 1 100 ? -3.385 -1.618 -3.256 1 91.25 100 LYS A C 1
ATOM 763 O O . LYS A 1 100 ? -3.371 -2.785 -2.861 1 91.25 100 LYS A O 1
ATOM 768 N N . THR A 1 101 ? -2.824 -1.206 -4.398 1 94.62 101 THR A N 1
ATOM 769 C CA . THR A 1 101 ? -2.053 -2.107 -5.246 1 94.62 101 THR A CA 1
ATOM 770 C C . THR A 1 101 ? -0.562 -1.807 -5.141 1 94.62 101 THR A C 1
ATOM 772 O O . THR A 1 101 ? -0.14 -0.662 -5.316 1 94.62 101 THR A O 1
ATOM 775 N N . MET A 1 102 ? 0.231 -2.771 -4.781 1 94.62 102 MET A N 1
ATOM 776 C CA . MET A 1 102 ? 1.687 -2.674 -4.715 1 94.62 102 MET A CA 1
ATOM 777 C C . MET A 1 102 ? 2.344 -3.822 -5.473 1 94.62 102 MET A C 1
ATOM 779 O O . MET A 1 102 ? 1.682 -4.805 -5.816 1 94.62 102 MET A O 1
ATOM 783 N N . LEU A 1 103 ? 3.617 -3.643 -5.758 1 96.38 103 LEU A N 1
ATOM 784 C CA . LEU A 1 103 ? 4.375 -4.707 -6.406 1 96.38 103 LEU A CA 1
ATOM 785 C C . LEU A 1 103 ? 4.656 -5.844 -5.43 1 96.38 103 LEU A C 1
ATOM 787 O O . LEU A 1 103 ? 4.992 -5.602 -4.266 1 96.38 103 LEU A O 1
ATOM 791 N N . PHE A 1 104 ? 4.484 -7.117 -5.922 1 98.38 104 PHE A N 1
ATOM 792 C CA . PHE A 1 104 ? 4.941 -8.266 -5.152 1 98.38 104 PHE A CA 1
ATOM 793 C C . PHE A 1 104 ? 6.434 -8.156 -4.855 1 98.38 104 PHE A C 1
ATOM 795 O O . PHE A 1 104 ? 6.883 -8.516 -3.762 1 98.38 104 PHE A O 1
ATOM 802 N N . GLY A 1 105 ? 7.234 -7.625 -5.801 1 97.31 105 GLY A N 1
ATOM 803 C CA . GLY A 1 105 ? 8.664 -7.406 -5.648 1 97.31 105 GLY A CA 1
ATOM 804 C C . GLY A 1 105 ? 9 -6.035 -5.098 1 97.31 105 GLY A C 1
ATOM 805 O O . GLY A 1 105 ? 10.094 -5.52 -5.328 1 97.31 105 GLY A O 1
ATOM 806 N N . HIS A 1 106 ? 8.062 -5.414 -4.434 1 94.25 106 HIS A N 1
ATOM 807 C CA . HIS A 1 106 ? 8.242 -4.043 -3.967 1 94.25 106 HIS A CA 1
ATOM 808 C C . HIS A 1 106 ? 9.508 -3.91 -3.117 1 94.25 106 HIS A C 1
ATOM 810 O O . HIS A 1 106 ? 10.305 -2.996 -3.326 1 94.25 106 HIS A O 1
ATOM 816 N N . TRP A 1 107 ? 9.719 -4.828 -2.232 1 92.88 107 TRP A N 1
ATOM 817 C CA . TRP A 1 107 ? 10.781 -4.738 -1.239 1 92.88 107 TRP A CA 1
ATOM 818 C C . TRP A 1 107 ? 12.086 -5.309 -1.784 1 92.88 107 TRP A C 1
ATOM 820 O O . TRP A 1 107 ? 13.102 -5.34 -1.081 1 92.88 107 TRP A O 1
ATOM 830 N N . LEU A 1 108 ? 11.977 -5.863 -2.939 1 93.12 108 LEU A N 1
ATOM 831 C CA . LEU A 1 108 ? 13.164 -6.258 -3.697 1 93.12 108 LEU A CA 1
ATOM 832 C C . LEU A 1 108 ? 13.477 -5.234 -4.785 1 93.12 108 LEU A C 1
ATOM 834 O O . LEU A 1 108 ? 13.5 -5.57 -5.969 1 93.12 108 LEU A O 1
ATOM 838 N N . GLU A 1 109 ? 13.664 -3.945 -4.371 1 88.88 109 GLU A N 1
ATOM 839 C CA . GLU A 1 109 ? 14.016 -2.832 -5.246 1 88.88 109 GLU A CA 1
ATOM 840 C C . GLU A 1 109 ? 12.93 -2.594 -6.293 1 88.88 109 GLU A C 1
ATOM 842 O O . GLU A 1 109 ? 13.227 -2.289 -7.449 1 88.88 109 GLU A O 1
ATOM 847 N N . GLN A 1 110 ? 11.711 -2.816 -5.965 1 90.94 110 GLN A N 1
ATOM 848 C CA . GLN A 1 110 ? 10.562 -2.568 -6.82 1 90.94 110 GLN A CA 1
ATOM 849 C C . GLN A 1 110 ? 10.688 -3.318 -8.148 1 90.94 110 GLN A C 1
ATOM 851 O O . GLN A 1 110 ? 10.422 -2.756 -9.211 1 90.94 110 GLN A O 1
ATOM 856 N N . ARG A 1 111 ? 11.164 -4.574 -8.039 1 93.38 111 ARG A N 1
ATOM 857 C CA . ARG A 1 111 ? 11.414 -5.379 -9.227 1 93.38 111 ARG A CA 1
ATOM 858 C C . ARG A 1 111 ? 10.133 -6.039 -9.719 1 93.38 111 ARG A C 1
ATOM 860 O O . ARG A 1 111 ? 9.305 -6.484 -8.922 1 93.38 111 ARG A O 1
ATOM 867 N N . ASP A 1 112 ? 10.062 -6.102 -11.031 1 96.81 112 ASP A N 1
ATOM 868 C CA . ASP A 1 112 ? 9.07 -6.992 -11.633 1 96.81 112 ASP A CA 1
ATOM 869 C C . ASP A 1 112 ? 9.453 -8.453 -11.422 1 96.81 112 ASP A C 1
ATOM 871 O O . ASP A 1 112 ? 10.633 -8.789 -11.367 1 96.81 112 ASP A O 1
ATOM 875 N N . ILE A 1 113 ? 8.469 -9.25 -11.211 1 98.44 113 ILE A N 1
ATOM 876 C CA . ILE A 1 113 ? 8.656 -10.688 -11.305 1 98.44 113 ILE A CA 1
ATOM 877 C C . ILE A 1 113 ? 8.305 -11.164 -12.719 1 98.44 113 ILE A C 1
ATOM 879 O O . ILE A 1 113 ? 7.137 -11.164 -13.102 1 98.44 113 ILE A O 1
ATOM 883 N N . PRO A 1 114 ? 9.352 -11.578 -13.461 1 97.69 114 PRO A N 1
ATOM 884 C CA . PRO A 1 114 ? 9.117 -11.875 -14.875 1 97.69 114 PRO A CA 1
ATOM 885 C C . PRO A 1 114 ? 8.227 -13.094 -15.086 1 97.69 114 PRO A C 1
ATOM 887 O O . PRO A 1 114 ? 8.172 -13.977 -14.227 1 97.69 114 PRO A O 1
ATOM 890 N N . ASP A 1 115 ? 7.562 -13.086 -16.219 1 97.25 115 ASP A N 1
ATOM 891 C CA . ASP A 1 115 ? 6.703 -14.203 -16.578 1 97.25 115 ASP A CA 1
ATOM 892 C C . ASP A 1 115 ? 7.516 -15.359 -17.172 1 97.25 115 ASP A C 1
ATOM 894 O O . ASP A 1 115 ? 8.086 -15.234 -18.25 1 97.25 115 ASP A O 1
ATOM 898 N N . PRO A 1 116 ? 7.527 -16.438 -16.5 1 96.94 116 PRO A N 1
ATOM 899 C CA . PRO A 1 116 ? 8.289 -17.578 -17.016 1 96.94 116 PRO A CA 1
ATOM 900 C C . PRO A 1 116 ? 7.484 -18.422 -17.984 1 96.94 116 PRO A C 1
ATOM 902 O O . PRO A 1 116 ? 8 -19.422 -18.516 1 96.94 116 PRO A O 1
ATOM 905 N N . TYR A 1 117 ? 6.27 -18.094 -18.25 1 93.25 117 TYR A N 1
ATOM 906 C CA . TYR A 1 117 ? 5.352 -18.906 -19.031 1 93.25 117 TYR A CA 1
ATOM 907 C C . TYR A 1 117 ? 5.988 -19.328 -20.344 1 93.25 117 TYR A C 1
ATOM 909 O O . TYR A 1 117 ? 6.512 -18.484 -21.094 1 93.25 117 TYR A O 1
ATOM 917 N N . ARG A 1 118 ? 6.051 -20.641 -20.609 1 92.5 118 ARG A N 1
ATOM 918 C CA . ARG A 1 118 ? 6.566 -21.281 -21.812 1 92.5 118 ARG A CA 1
ATOM 919 C C . ARG A 1 118 ? 8.078 -21.125 -21.906 1 92.5 118 ARG A C 1
ATOM 921 O O . ARG A 1 118 ? 8.641 -21.172 -23 1 92.5 118 ARG A O 1
ATOM 928 N N . LYS A 1 119 ? 8.742 -20.859 -20.828 1 95.38 119 LYS A N 1
ATOM 929 C CA . LYS A 1 119 ? 10.195 -20.75 -20.797 1 95.38 119 LYS A CA 1
ATOM 930 C C . LYS A 1 119 ? 10.82 -22 -20.172 1 95.38 119 LYS A C 1
ATOM 932 O O . LYS A 1 119 ? 10.133 -23 -19.953 1 95.38 119 LYS A O 1
ATOM 937 N N . SER A 1 120 ? 12.109 -22 -19.984 1 94.69 120 SER A N 1
ATOM 938 C CA . SER A 1 120 ? 12.867 -23.156 -19.5 1 94.69 120 SER A CA 1
ATOM 939 C C . SER A 1 120 ? 12.609 -23.406 -18.016 1 94.69 120 SER A C 1
ATOM 941 O O . SER A 1 120 ? 12.078 -22.531 -17.312 1 94.69 120 SER A O 1
ATOM 943 N N . GLU A 1 121 ? 12.977 -24.594 -17.625 1 95.25 121 GLU A N 1
ATOM 944 C CA . GLU A 1 121 ? 12.93 -24.938 -16.203 1 95.25 121 GLU A CA 1
ATOM 945 C C . GLU A 1 121 ? 13.781 -23.969 -15.383 1 95.25 121 GLU A C 1
ATOM 947 O O . GLU A 1 121 ? 13.414 -23.625 -14.25 1 95.25 121 GLU A O 1
ATOM 952 N N . GLU A 1 122 ? 14.844 -23.562 -15.984 1 96.31 122 GLU A N 1
ATOM 953 C CA . GLU A 1 122 ? 15.734 -22.625 -15.312 1 96.31 122 GLU A CA 1
ATOM 954 C C . GLU A 1 122 ? 15.039 -21.281 -15.094 1 96.31 122 GLU A C 1
ATOM 956 O O . GLU A 1 122 ? 15.227 -20.641 -14.055 1 96.31 122 GLU A O 1
ATOM 961 N N . ALA A 1 123 ? 14.273 -20.906 -16.078 1 97 123 ALA 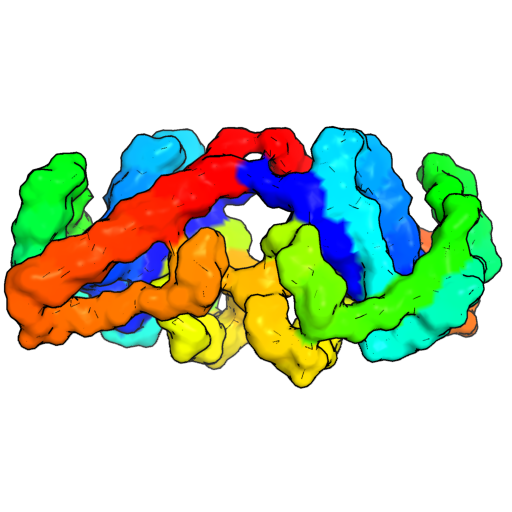A N 1
ATOM 962 C CA . ALA A 1 123 ? 13.523 -19.656 -15.961 1 97 123 ALA A CA 1
ATOM 963 C C . ALA A 1 123 ? 12.492 -19.734 -14.828 1 97 123 ALA A C 1
ATOM 965 O O . ALA A 1 123 ? 12.352 -18.797 -14.047 1 97 123 ALA A O 1
ATOM 966 N N . PHE A 1 124 ? 11.836 -20.891 -14.766 1 97.56 124 PHE A N 1
ATOM 967 C CA . PHE A 1 124 ? 10.859 -21.094 -13.695 1 97.56 124 PHE A CA 1
ATOM 968 C C . PHE A 1 124 ? 11.547 -21.078 -12.336 1 97.56 124 PHE A C 1
ATOM 970 O O . PHE A 1 124 ? 11.031 -20.5 -11.383 1 97.56 124 PHE A O 1
ATOM 977 N N . ALA A 1 125 ? 12.695 -21.703 -12.273 1 97.69 125 ALA A N 1
ATOM 978 C CA . ALA A 1 125 ? 13.438 -21.75 -11.016 1 97.69 125 ALA A CA 1
ATOM 979 C C . ALA A 1 125 ? 13.859 -20.344 -10.578 1 97.69 125 ALA A C 1
ATOM 981 O O . ALA A 1 125 ? 13.789 -20.016 -9.391 1 97.69 125 ALA A O 1
ATOM 982 N N . SER A 1 126 ? 14.305 -19.594 -11.547 1 97.94 126 SER A N 1
ATOM 983 C CA . SER A 1 126 ? 14.719 -18.234 -11.258 1 97.94 126 SER A CA 1
ATOM 984 C C . SER A 1 126 ? 13.547 -17.391 -10.758 1 97.94 126 SER A C 1
ATOM 986 O O . SER A 1 126 ? 13.688 -16.625 -9.797 1 97.94 126 SER A O 1
ATOM 988 N N . VAL A 1 127 ? 12.453 -17.562 -11.398 1 98.12 127 VAL A N 1
ATOM 989 C CA . VAL A 1 127 ? 11.258 -16.812 -11.023 1 98.12 127 VAL A CA 1
ATOM 990 C C . VAL A 1 127 ? 10.781 -17.266 -9.641 1 98.12 127 VAL A C 1
ATOM 992 O O . VAL A 1 127 ? 10.383 -16.438 -8.82 1 98.12 127 VAL A O 1
ATOM 995 N N . PHE A 1 128 ? 10.875 -18.516 -9.352 1 98.44 128 PHE A N 1
ATOM 996 C CA . PHE A 1 128 ? 10.508 -19 -8.031 1 98.44 128 PHE A CA 1
ATOM 997 C C . PHE A 1 128 ? 11.344 -18.328 -6.953 1 98.44 128 PHE A C 1
ATOM 999 O O . PHE A 1 128 ? 10.82 -17.938 -5.906 1 98.44 128 PHE A O 1
ATOM 1006 N N . LYS A 1 129 ? 12.586 -18.188 -7.191 1 98.31 129 LYS A N 1
ATOM 1007 C CA . LYS A 1 129 ? 13.477 -17.562 -6.223 1 98.31 129 LYS A CA 1
ATOM 1008 C C . LYS A 1 129 ? 13.07 -16.109 -5.957 1 98.31 129 LYS A C 1
ATOM 1010 O O . LYS A 1 129 ? 13.133 -15.648 -4.816 1 98.31 129 LYS A O 1
ATOM 1015 N N . LEU A 1 130 ? 12.703 -15.469 -7.004 1 98.38 130 LEU A N 1
ATOM 1016 C CA . LEU A 1 130 ? 12.242 -14.094 -6.855 1 98.38 130 LEU A CA 1
ATOM 1017 C C . LEU A 1 130 ? 10.953 -14.031 -6.051 1 98.38 130 LEU A C 1
ATOM 1019 O O . LEU A 1 130 ? 10.789 -13.164 -5.188 1 98.38 130 LEU A O 1
ATOM 1023 N N . ILE A 1 131 ? 10.016 -14.977 -6.312 1 98.69 131 ILE A N 1
ATOM 1024 C CA . ILE A 1 131 ? 8.758 -15.047 -5.582 1 98.69 131 ILE A CA 1
ATOM 1025 C C . ILE A 1 131 ? 9.031 -15.344 -4.109 1 98.69 131 ILE A C 1
ATOM 1027 O O . ILE A 1 131 ? 8.453 -14.703 -3.225 1 98.69 131 ILE A O 1
ATOM 1031 N N . GLU A 1 132 ? 9.922 -16.266 -3.902 1 98.38 132 GLU A N 1
ATOM 1032 C CA . GLU A 1 132 ? 10.289 -16.641 -2.543 1 98.38 132 GLU A CA 1
ATOM 1033 C C . GLU A 1 132 ? 10.859 -15.445 -1.772 1 98.38 132 GLU A C 1
ATOM 1035 O O . GLU A 1 132 ? 10.406 -15.148 -0.666 1 98.38 132 GLU A O 1
ATOM 1040 N N . GLN A 1 133 ? 11.828 -14.766 -2.369 1 98.25 133 GLN A N 1
ATOM 1041 C CA . GLN A 1 133 ? 12.453 -13.617 -1.72 1 98.25 133 GLN A CA 1
ATOM 1042 C C . GLN A 1 133 ? 11.438 -12.508 -1.456 1 98.25 133 GLN A C 1
ATOM 1044 O O . GLN A 1 133 ? 11.406 -11.93 -0.37 1 98.25 133 GLN A O 1
ATOM 1049 N N . SER A 1 134 ? 10.625 -12.25 -2.404 1 98.31 134 SER A N 1
ATOM 1050 C CA . SER A 1 134 ? 9.617 -11.203 -2.279 1 98.31 134 SER A CA 1
ATOM 1051 C C . SER A 1 134 ? 8.602 -11.539 -1.193 1 98.31 134 SER A C 1
ATOM 1053 O O . SER A 1 134 ? 8.25 -10.68 -0.382 1 98.31 134 SER A O 1
ATOM 1055 N N . ALA A 1 135 ? 8.156 -12.781 -1.179 1 98.12 135 ALA A N 1
ATOM 1056 C CA . ALA A 1 135 ? 7.176 -13.219 -0.192 1 98.12 135 ALA A CA 1
ATOM 1057 C C . ALA A 1 135 ? 7.734 -13.109 1.224 1 98.12 135 ALA A C 1
ATOM 1059 O O . ALA A 1 135 ? 7.027 -12.703 2.148 1 98.12 135 ALA A O 1
ATOM 1060 N N . LEU A 1 136 ? 8.992 -13.477 1.378 1 97.44 136 LEU A N 1
ATOM 1061 C CA . LEU A 1 136 ? 9.633 -13.391 2.686 1 97.44 136 LEU A CA 1
ATOM 1062 C C . LEU A 1 136 ? 9.68 -11.945 3.174 1 97.44 136 LEU A C 1
ATOM 1064 O O . LEU A 1 136 ? 9.406 -11.672 4.344 1 97.44 136 LEU A O 1
ATOM 1068 N N . LEU A 1 137 ? 10 -11.094 2.289 1 95.5 137 LEU A N 1
ATOM 1069 C CA . LEU A 1 137 ? 10.078 -9.68 2.65 1 95.5 137 LEU A CA 1
ATOM 1070 C C . LEU A 1 137 ? 8.688 -9.125 2.965 1 95.5 137 LEU A C 1
ATOM 1072 O O . LEU A 1 137 ? 8.523 -8.359 3.916 1 95.5 137 LEU A O 1
ATOM 1076 N N . TRP A 1 138 ? 7.676 -9.516 2.168 1 96.31 138 TRP A N 1
ATOM 1077 C CA . TRP A 1 138 ? 6.312 -9.094 2.465 1 96.31 138 TRP A CA 1
ATOM 1078 C C . TRP A 1 138 ? 5.844 -9.656 3.801 1 96.31 138 TRP A C 1
ATOM 1080 O O . TRP A 1 138 ? 5.152 -8.977 4.562 1 96.31 138 TRP A O 1
ATOM 1090 N N . ALA A 1 139 ? 6.18 -10.914 4.066 1 95.88 139 ALA A N 1
ATOM 1091 C CA . ALA A 1 139 ? 5.781 -11.531 5.328 1 95.88 139 ALA A CA 1
ATOM 1092 C C . ALA A 1 139 ? 6.312 -10.734 6.516 1 95.88 139 ALA A C 1
ATOM 1094 O O . ALA A 1 139 ? 5.621 -10.578 7.527 1 95.88 139 ALA A O 1
ATOM 1095 N N . GLU A 1 140 ? 7.5 -10.195 6.391 1 92.62 140 GLU A N 1
ATOM 1096 C CA . GLU A 1 140 ? 8.086 -9.375 7.449 1 92.62 140 GLU A CA 1
ATOM 1097 C C . GLU A 1 140 ? 7.281 -8.094 7.656 1 92.62 140 GLU A C 1
ATOM 1099 O O . GLU A 1 140 ? 7.121 -7.633 8.789 1 92.62 140 GLU A O 1
ATOM 1104 N N . LYS A 1 141 ? 6.832 -7.566 6.559 1 90.19 141 LYS A N 1
ATOM 1105 C CA . LYS A 1 141 ? 6.113 -6.293 6.609 1 90.19 141 LYS A CA 1
ATOM 1106 C C . LYS A 1 141 ? 4.68 -6.492 7.09 1 90.19 141 LYS A C 1
ATOM 1108 O O . LYS A 1 141 ? 4.09 -5.59 7.691 1 90.19 141 LYS A O 1
ATOM 1113 N N . LEU A 1 142 ? 4.141 -7.719 6.891 1 90.75 142 LEU A N 1
ATOM 1114 C CA . LEU A 1 142 ? 2.721 -7.961 7.117 1 90.75 142 LEU A CA 1
ATOM 1115 C C . LEU A 1 142 ? 2.5 -8.727 8.414 1 90.75 142 LEU A C 1
ATOM 1117 O O . LEU A 1 142 ? 1.36 -8.906 8.852 1 90.75 142 LEU A O 1
ATOM 1121 N N . LYS A 1 143 ? 3.549 -9.438 9 1 78.44 143 LYS A N 1
ATOM 1122 C CA . LYS A 1 143 ? 3.438 -10.289 10.18 1 78.44 143 LYS A CA 1
ATOM 1123 C C . LYS A 1 143 ? 2.77 -9.547 11.328 1 78.44 143 LYS A C 1
ATOM 1125 O O . LYS A 1 143 ? 2.188 -10.172 12.219 1 78.44 143 LYS A O 1
ATOM 1130 N N . ALA A 1 144 ? 2.357 -8.438 11.398 1 55.72 144 ALA A N 1
ATOM 1131 C CA . ALA A 1 144 ? 1.733 -8.078 12.672 1 55.72 144 ALA A CA 1
ATOM 1132 C C . ALA A 1 144 ? 0.376 -8.758 12.828 1 55.72 144 ALA A C 1
ATOM 1134 O O . ALA A 1 144 ? -0.287 -9.07 11.836 1 55.72 144 ALA A O 1
ATOM 1135 N N . MET B 1 1 ? 6.668 -5.203 9.086 1 76.31 1 MET B N 1
ATOM 1136 C CA . MET B 1 1 ? 6.004 -4.016 9.625 1 76.31 1 MET B CA 1
ATOM 1137 C C . MET B 1 1 ? 6.535 -2.75 8.961 1 76.31 1 MET B C 1
ATOM 1139 O O . MET B 1 1 ? 7.738 -2.627 8.727 1 76.31 1 MET B O 1
ATOM 1143 N N . PHE B 1 2 ? 5.652 -2.008 8.461 1 89.12 2 PHE B N 1
ATOM 1144 C CA . PHE B 1 2 ? 6.09 -0.718 7.945 1 89.12 2 PHE B CA 1
ATOM 1145 C C . PHE B 1 2 ? 6.613 0.168 9.07 1 89.12 2 PHE B C 1
ATOM 1147 O O . PHE B 1 2 ? 5.859 0.55 9.969 1 89.12 2 PHE B O 1
ATOM 1154 N N . SER B 1 3 ? 7.91 0.543 9.031 1 93.38 3 SER B N 1
ATOM 1155 C CA . SER B 1 3 ? 8.508 1.265 10.156 1 93.38 3 SER B CA 1
ATOM 1156 C C . SER B 1 3 ? 8.617 2.756 9.852 1 93.38 3 SER B C 1
ATOM 1158 O O . SER B 1 3 ? 8.664 3.576 10.773 1 93.38 3 SER B O 1
ATOM 1160 N N . THR B 1 4 ? 8.727 3.098 8.586 1 97.5 4 THR B N 1
ATOM 1161 C CA . THR B 1 4 ? 8.852 4.496 8.195 1 97.5 4 THR B CA 1
ATOM 1162 C C . THR B 1 4 ? 7.691 4.91 7.289 1 97.5 4 THR B C 1
ATOM 1164 O O . THR B 1 4 ? 7.426 4.258 6.277 1 97.5 4 THR B O 1
ATOM 1167 N N . ILE B 1 5 ? 6.973 5.949 7.707 1 98.25 5 ILE B N 1
ATOM 1168 C CA . ILE B 1 5 ? 5.777 6.391 6.992 1 98.25 5 ILE B CA 1
ATOM 1169 C C . ILE B 1 5 ? 5.852 7.891 6.734 1 98.25 5 ILE B C 1
ATOM 1171 O O . ILE B 1 5 ? 6.215 8.664 7.625 1 98.25 5 ILE B O 1
ATOM 1175 N N . LEU B 1 6 ? 5.625 8.312 5.52 1 98.88 6 LEU B N 1
ATOM 1176 C CA . LEU B 1 6 ? 5.594 9.719 5.125 1 98.88 6 LEU B CA 1
ATOM 1177 C C . LEU B 1 6 ? 4.172 10.156 4.793 1 98.88 6 LEU B C 1
ATOM 1179 O O . LEU B 1 6 ? 3.5 9.531 3.973 1 98.88 6 LEU B O 1
ATOM 1183 N N . ILE B 1 7 ? 3.645 11.172 5.457 1 98.94 7 ILE B N 1
ATOM 1184 C CA . ILE B 1 7 ? 2.326 11.734 5.195 1 98.94 7 ILE B CA 1
ATOM 1185 C C . ILE B 1 7 ? 2.461 12.961 4.289 1 98.94 7 ILE B C 1
ATOM 1187 O O . ILE B 1 7 ? 3.236 13.875 4.582 1 98.94 7 ILE B O 1
ATOM 1191 N N . VAL B 1 8 ? 1.724 12.984 3.148 1 98.88 8 VAL B N 1
ATOM 1192 C CA . VAL B 1 8 ? 1.995 14 2.137 1 98.88 8 VAL B CA 1
ATOM 1193 C C . VAL B 1 8 ? 0.707 14.742 1.795 1 98.88 8 VAL B C 1
ATOM 1195 O O . VAL B 1 8 ? -0.349 14.125 1.631 1 98.88 8 VAL B O 1
ATOM 1198 N N . CYS B 1 9 ? 0.746 16.016 1.78 1 98.69 9 CYS B N 1
ATOM 1199 C CA . CYS B 1 9 ? -0.265 16.875 1.192 1 98.69 9 CYS B CA 1
ATOM 1200 C C . CYS B 1 9 ? 0.369 17.891 0.241 1 98.69 9 CYS B C 1
ATOM 1202 O O . CYS B 1 9 ? 1.446 17.641 -0.303 1 98.69 9 CYS B O 1
ATOM 1204 N N . THR B 1 10 ? -0.304 19 -0.079 1 98.31 10 THR B N 1
ATOM 1205 C CA . THR B 1 10 ? 0.237 19.953 -1.037 1 98.31 10 THR B CA 1
ATOM 1206 C C . THR B 1 10 ? 1.237 20.891 -0.361 1 98.31 10 THR B C 1
ATOM 1208 O O . THR B 1 10 ? 2.42 20.906 -0.711 1 98.31 10 THR B O 1
ATOM 1211 N N . GLY B 1 11 ? 0.864 21.578 0.646 1 98.5 11 GLY B N 1
ATOM 1212 C CA . GLY B 1 11 ? 1.654 22.656 1.221 1 98.5 11 GLY B CA 1
ATOM 1213 C C . GLY B 1 11 ? 2.482 22.219 2.414 1 98.5 11 GLY B C 1
ATOM 1214 O O . GLY B 1 11 ? 3.432 22.906 2.801 1 98.5 11 GLY B O 1
ATOM 1215 N N . ASN B 1 12 ? 2.051 21.047 3.057 1 98.75 12 ASN B N 1
ATOM 1216 C CA . ASN B 1 12 ? 2.705 20.531 4.254 1 98.75 12 ASN B CA 1
ATOM 1217 C C . ASN B 1 12 ? 2.629 21.531 5.41 1 98.75 12 ASN B C 1
ATOM 1219 O O . ASN B 1 12 ? 3.594 21.688 6.16 1 98.75 12 ASN B O 1
ATOM 1223 N N . ILE B 1 13 ? 1.463 22.203 5.535 1 98.31 13 ILE B N 1
ATOM 1224 C CA . ILE B 1 13 ? 1.326 23.141 6.641 1 98.31 13 ILE B CA 1
ATOM 1225 C C . ILE B 1 13 ? -0.006 22.922 7.352 1 98.31 13 ILE B C 1
ATOM 1227 O O . ILE B 1 13 ? -0.278 23.531 8.383 1 98.31 13 ILE B O 1
ATOM 1231 N N . CYS B 1 14 ? -0.929 22.047 6.824 1 97.81 14 CYS B N 1
ATOM 1232 C CA . CYS B 1 14 ? -2.236 21.844 7.434 1 97.81 14 CYS B CA 1
ATOM 1233 C C . CYS B 1 14 ? -2.496 20.359 7.656 1 97.81 14 CYS B C 1
ATOM 1235 O O . CYS B 1 14 ? -2.271 19.844 8.75 1 97.81 14 CYS B O 1
ATOM 1237 N N . ARG B 1 15 ? -2.908 19.609 6.621 1 98.56 15 ARG B N 1
ATOM 1238 C CA . ARG B 1 15 ? -3.422 18.25 6.727 1 98.56 15 ARG B CA 1
ATOM 1239 C C . ARG B 1 15 ? -2.309 17.266 7.098 1 98.56 15 ARG B C 1
ATOM 1241 O O . ARG B 1 15 ? -2.457 16.484 8.031 1 98.56 15 ARG B O 1
ATOM 1248 N N . SER B 1 16 ? -1.109 17.438 6.383 1 98.88 16 SER B N 1
ATOM 1249 C CA . SER B 1 16 ? -0.077 16.422 6.527 1 98.88 16 SER B CA 1
ATOM 1250 C C . SER B 1 16 ? 0.649 16.547 7.863 1 98.88 16 SER B C 1
ATOM 1252 O O . SER B 1 16 ? 0.961 15.547 8.508 1 98.88 16 SER B O 1
ATOM 1254 N N . PRO B 1 17 ? 0.864 17.766 8.398 1 98.81 17 PRO B N 1
ATOM 1255 C CA . PRO B 1 17 ? 1.435 17.828 9.742 1 98.81 17 PRO B CA 1
ATOM 1256 C C . PRO B 1 17 ? 0.497 17.281 10.812 1 98.81 17 PRO B C 1
ATOM 1258 O O . PRO B 1 17 ? 0.95 16.625 11.758 1 98.81 17 PRO B O 1
ATOM 1261 N N . ILE B 1 18 ? -0.79 17.516 10.664 1 98.88 18 ILE B N 1
ATOM 1262 C CA . ILE B 1 18 ? -1.744 16.953 11.617 1 98.88 18 ILE B CA 1
ATOM 1263 C C . ILE B 1 18 ? -1.732 15.43 11.531 1 98.88 18 ILE B C 1
ATOM 1265 O O . ILE B 1 18 ? -1.65 14.75 12.555 1 98.88 18 ILE B O 1
ATOM 1269 N N . GLY B 1 19 ? -1.787 14.93 10.281 1 98.88 19 GLY B N 1
ATOM 1270 C CA . GLY B 1 19 ? -1.721 13.492 10.078 1 98.88 19 GLY B CA 1
ATOM 1271 C C . GLY B 1 19 ? -0.464 12.867 10.648 1 98.88 19 GLY B C 1
ATOM 1272 O O . GLY B 1 19 ? -0.521 11.797 11.266 1 98.88 19 GLY B O 1
ATOM 1273 N N . GLU B 1 20 ? 0.686 13.5 10.453 1 98.88 20 GLU B N 1
ATOM 1274 C CA . GLU B 1 20 ? 1.974 13.039 10.969 1 98.88 20 GLU B CA 1
ATOM 1275 C C . GLU B 1 20 ? 1.942 12.891 12.484 1 98.88 20 GLU B C 1
ATOM 1277 O O . GLU B 1 20 ? 2.256 11.82 13.016 1 98.88 20 GLU B O 1
ATOM 1282 N N . ARG B 1 21 ? 1.509 13.922 13.164 1 98.81 21 ARG B N 1
ATOM 1283 C CA . ARG B 1 21 ? 1.563 13.93 14.617 1 98.81 21 ARG B CA 1
ATOM 1284 C C . ARG B 1 21 ? 0.524 12.984 15.211 1 98.81 21 ARG B C 1
ATOM 1286 O O . ARG B 1 21 ? 0.796 12.297 16.203 1 98.81 21 ARG B O 1
ATOM 1293 N N . TYR B 1 22 ? -0.65 12.969 14.609 1 98.69 22 TYR B N 1
ATOM 1294 C CA . TYR B 1 22 ? -1.702 12.094 15.117 1 98.69 22 TYR B CA 1
ATOM 1295 C C . TYR B 1 22 ? -1.314 10.633 14.969 1 98.69 22 TYR B C 1
ATOM 1297 O O . TYR B 1 22 ? -1.417 9.859 15.93 1 98.69 22 TYR B O 1
ATOM 1305 N N . LEU B 1 23 ? -0.86 10.273 13.766 1 98.44 23 LEU B N 1
ATOM 1306 C CA . LEU B 1 23 ? -0.48 8.891 13.523 1 98.44 23 LEU B CA 1
ATOM 1307 C C . LEU B 1 23 ? 0.73 8.5 14.367 1 98.44 23 LEU B C 1
ATOM 1309 O O . LEU B 1 23 ? 0.819 7.367 14.844 1 98.44 23 LEU B O 1
ATOM 1313 N N . GLN B 1 24 ? 1.647 9.477 14.602 1 98.38 24 GLN B N 1
ATOM 1314 C CA . GLN B 1 24 ? 2.803 9.227 15.461 1 98.38 24 GLN B CA 1
ATOM 1315 C C . GLN B 1 24 ? 2.371 8.898 16.891 1 98.38 24 GLN B C 1
ATOM 1317 O O . GLN B 1 24 ? 2.951 8.023 17.531 1 98.38 24 GLN B O 1
ATOM 1322 N N . GLN B 1 25 ? 1.396 9.57 17.328 1 97.62 25 GLN B N 1
ATOM 1323 C CA . GLN B 1 25 ? 0.875 9.312 18.672 1 97.62 25 GLN B CA 1
ATOM 1324 C C . GLN B 1 25 ? 0.297 7.898 18.766 1 97.62 25 GLN B C 1
ATOM 1326 O O . GLN B 1 25 ? 0.441 7.234 19.797 1 97.62 25 GLN B O 1
ATOM 1331 N N . LEU B 1 26 ? -0.354 7.477 17.75 1 97 26 LEU B N 1
ATOM 1332 C CA . LEU B 1 26 ? -0.988 6.16 17.734 1 97 26 LEU B CA 1
ATOM 1333 C C . LEU B 1 26 ? 0.051 5.059 17.547 1 97 26 LEU B C 1
ATOM 1335 O O . LEU B 1 26 ? -0.152 3.932 18.016 1 97 26 LEU B O 1
ATOM 1339 N N . LEU B 1 27 ? 1.134 5.395 16.859 1 96.81 27 LEU B N 1
ATOM 1340 C CA . LEU B 1 27 ? 2.191 4.438 16.562 1 96.81 27 LEU B CA 1
ATOM 1341 C C . LEU B 1 27 ? 3.551 4.969 17 1 96.81 27 LEU B C 1
ATOM 1343 O O . LEU B 1 27 ? 4.414 5.25 16.172 1 96.81 27 LEU B O 1
ATOM 1347 N N . PRO B 1 28 ? 3.834 4.941 18.297 1 96.94 28 PRO B N 1
ATOM 1348 C CA . PRO B 1 28 ? 5.039 5.586 18.828 1 96.94 28 PRO B CA 1
ATOM 1349 C C . PRO B 1 28 ? 6.324 4.875 18.406 1 96.94 28 PRO B C 1
ATOM 1351 O O . PRO B 1 28 ? 7.398 5.477 18.422 1 96.94 28 PRO B O 1
ATOM 1354 N N . SER B 1 29 ? 6.227 3.652 18 1 95.94 29 SER B N 1
ATOM 1355 C CA . SER B 1 29 ? 7.414 2.879 17.641 1 95.94 29 SER B CA 1
ATOM 1356 C C . SER B 1 29 ? 7.809 3.104 16.188 1 95.94 29 SER B C 1
ATOM 1358 O O . SER B 1 29 ? 8.859 2.641 15.75 1 95.94 29 SER B O 1
ATOM 1360 N N . LYS B 1 30 ? 6.973 3.77 15.43 1 96.81 30 LYS B N 1
ATOM 1361 C CA . LYS B 1 30 ? 7.246 4.012 14.016 1 96.81 30 LYS B CA 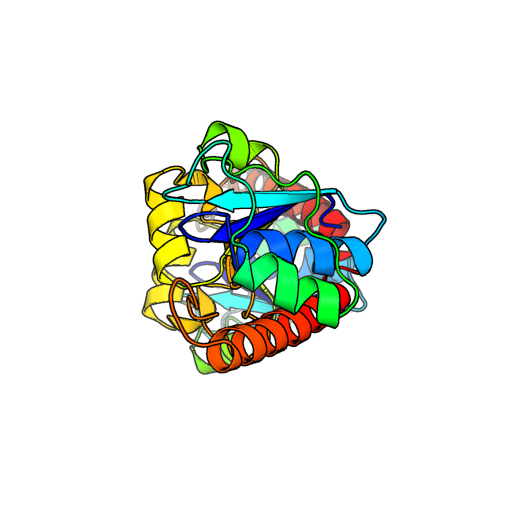1
ATOM 1362 C C . LYS B 1 30 ? 7.816 5.41 13.797 1 96.81 30 LYS B C 1
ATOM 1364 O O . LYS B 1 30 ? 7.68 6.281 14.656 1 96.81 30 LYS B O 1
ATOM 1369 N N . ASN B 1 31 ? 8.547 5.551 12.711 1 98.19 31 ASN B N 1
ATOM 1370 C CA . ASN B 1 31 ? 9.039 6.855 12.273 1 98.19 31 ASN B CA 1
ATOM 1371 C C . ASN B 1 31 ? 8.102 7.488 11.25 1 98.19 31 ASN B C 1
ATOM 1373 O O . ASN B 1 31 ? 8.07 7.07 10.086 1 98.19 31 ASN B O 1
ATOM 1377 N N . ILE B 1 32 ? 7.324 8.469 11.68 1 98.5 32 ILE B N 1
ATOM 1378 C CA . ILE B 1 32 ? 6.336 9.117 10.828 1 98.5 32 ILE B CA 1
ATOM 1379 C C . ILE B 1 32 ? 6.738 10.57 10.594 1 98.5 32 ILE B C 1
ATOM 1381 O O . ILE B 1 32 ? 7.121 11.281 11.531 1 98.5 32 ILE B O 1
ATOM 1385 N N . SER B 1 33 ? 6.809 10.992 9.383 1 98.81 33 SER B N 1
ATOM 1386 C CA . SER B 1 33 ? 7.113 12.359 8.977 1 98.81 33 SER B CA 1
ATOM 1387 C C . SER B 1 33 ? 6.133 12.852 7.922 1 98.81 33 SER B C 1
ATOM 1389 O O . SER B 1 33 ? 5.188 12.148 7.566 1 98.81 33 SER B O 1
ATOM 1391 N N . SER B 1 34 ? 6.258 14.117 7.547 1 98.88 34 SER B N 1
ATOM 1392 C CA . SER B 1 34 ? 5.363 14.672 6.535 1 98.88 34 SER B CA 1
ATOM 1393 C C . SER B 1 34 ? 6.121 15.531 5.535 1 98.88 34 SER B C 1
ATOM 1395 O O . SER B 1 34 ? 7.258 15.938 5.789 1 98.88 34 SER B O 1
ATOM 1397 N N . ALA B 1 35 ? 5.551 15.695 4.371 1 98.88 35 ALA B N 1
ATOM 1398 C CA . ALA B 1 35 ? 6.07 16.531 3.297 1 98.88 35 ALA B CA 1
ATOM 1399 C C . ALA B 1 35 ? 4.941 17.047 2.402 1 98.88 35 ALA B C 1
ATOM 1401 O O . ALA B 1 35 ? 3.787 16.656 2.568 1 98.88 35 ALA B O 1
ATOM 1402 N N . GLY B 1 36 ? 5.281 18 1.528 1 98.88 36 GLY B N 1
ATOM 1403 C CA . GLY B 1 36 ? 4.324 18.531 0.573 1 98.88 36 GLY B CA 1
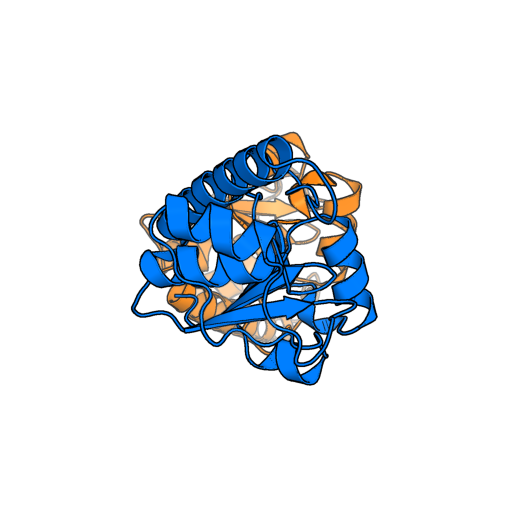ATOM 1404 C C . GLY B 1 36 ? 4.809 18.469 -0.863 1 98.88 36 GLY B C 1
ATOM 1405 O O . GLY B 1 36 ? 6.004 18.594 -1.128 1 98.88 36 GLY B O 1
ATOM 1406 N N . THR B 1 37 ? 3.861 18.281 -1.81 1 98.69 37 THR B N 1
ATOM 1407 C CA . THR B 1 37 ? 4.227 18.25 -3.221 1 98.69 37 THR B CA 1
ATOM 1408 C C . THR B 1 37 ? 4.57 19.656 -3.709 1 98.69 37 THR B C 1
ATOM 1410 O O . THR B 1 37 ? 5.277 19.828 -4.707 1 98.69 37 THR B O 1
ATOM 1413 N N . GLN B 1 38 ? 4.008 20.625 -3.131 1 98.38 38 GLN B N 1
ATOM 1414 C CA . GLN B 1 38 ? 4.297 22.047 -3.289 1 98.38 38 GLN B CA 1
ATOM 1415 C C . GLN B 1 38 ? 4.438 22.734 -1.934 1 98.38 38 GLN B C 1
ATOM 1417 O O . GLN B 1 38 ? 3.723 23.703 -1.641 1 98.38 38 GLN B O 1
ATOM 1422 N N . ALA B 1 39 ? 5.453 22.312 -1.247 1 98.69 39 ALA B N 1
ATOM 1423 C CA . ALA B 1 39 ? 5.578 22.656 0.167 1 98.69 39 ALA B CA 1
ATOM 1424 C C . ALA B 1 39 ? 5.891 24.141 0.345 1 98.69 39 ALA B C 1
ATOM 1426 O O . ALA B 1 39 ? 6.582 24.734 -0.483 1 98.69 39 ALA B O 1
ATOM 1427 N N . LEU B 1 40 ? 5.301 24.688 1.394 1 98.25 40 LEU B N 1
ATOM 1428 C CA . LEU B 1 40 ? 5.832 25.922 1.933 1 98.25 40 LEU B CA 1
ATOM 1429 C C . LEU B 1 40 ? 7.023 25.672 2.846 1 98.25 40 LEU B C 1
ATOM 1431 O O . LEU B 1 40 ? 6.895 25.703 4.07 1 98.25 40 LEU B O 1
ATOM 1435 N N . VAL B 1 41 ? 8.234 25.547 2.207 1 98.56 41 VAL B N 1
ATOM 1436 C CA . VAL B 1 41 ? 9.438 25.047 2.869 1 98.56 41 VAL B CA 1
ATOM 1437 C C . VAL B 1 41 ? 9.797 25.969 4.039 1 98.56 41 VAL B C 1
ATOM 1439 O O . VAL B 1 41 ? 9.781 27.188 3.91 1 98.56 41 VAL B O 1
ATOM 1442 N N . ASP B 1 42 ? 10.008 25.406 5.188 1 98.56 42 ASP B N 1
ATOM 1443 C CA . ASP B 1 42 ? 10.5 26.047 6.406 1 98.56 42 ASP B CA 1
ATOM 1444 C C . ASP B 1 42 ? 9.406 26.859 7.082 1 98.56 42 ASP B C 1
ATOM 1446 O O . ASP B 1 42 ? 9.648 27.516 8.102 1 98.56 42 ASP B O 1
ATOM 1450 N N . HIS B 1 43 ? 8.188 26.812 6.516 1 98.5 43 HIS B N 1
ATOM 1451 C CA . HIS B 1 43 ? 7.07 27.469 7.184 1 98.5 43 HIS B CA 1
ATOM 1452 C C . HIS B 1 43 ? 6.504 26.594 8.297 1 98.5 43 HIS B C 1
ATOM 1454 O O . HIS B 1 43 ? 6.441 25.375 8.164 1 98.5 43 HIS B O 1
ATOM 1460 N N . GLU B 1 44 ? 6.082 27.25 9.289 1 98.5 44 GLU B N 1
ATOM 1461 C CA . GLU B 1 44 ? 5.359 26.562 10.352 1 98.5 44 GLU B CA 1
ATOM 1462 C C . GLU B 1 44 ? 3.98 26.109 9.883 1 98.5 44 GLU B C 1
ATOM 1464 O O . GLU B 1 44 ? 3.516 26.531 8.812 1 98.5 44 GLU B O 1
ATOM 1469 N N . ALA B 1 45 ? 3.406 25.266 10.656 1 98.5 45 ALA B N 1
ATOM 1470 C CA . ALA B 1 45 ? 2.031 24.859 10.359 1 98.5 45 ALA B CA 1
ATOM 1471 C C . ALA B 1 45 ? 1.099 26.062 10.375 1 98.5 45 ALA B C 1
ATOM 1473 O O . ALA B 1 45 ? 1.346 27.047 11.094 1 98.5 45 ALA B O 1
ATOM 1474 N N . ASP B 1 46 ? 0.136 26 9.555 1 98.06 46 ASP B N 1
ATOM 1475 C CA . ASP B 1 46 ? -0.892 27.031 9.539 1 98.06 46 ASP B CA 1
ATOM 1476 C C . ASP B 1 46 ? -1.525 27.203 10.922 1 98.06 46 ASP B C 1
ATOM 1478 O O . ASP B 1 46 ? -1.792 26.219 11.609 1 98.06 46 ASP B O 1
ATOM 1482 N N . GLN B 1 47 ? -1.84 28.406 11.234 1 97.75 47 GLN B N 1
ATOM 1483 C CA . GLN B 1 47 ? -2.359 28.719 12.562 1 97.75 47 GLN B CA 1
ATOM 1484 C C . GLN B 1 47 ? -3.686 28 12.82 1 97.75 47 GLN B C 1
ATOM 1486 O O . GLN B 1 47 ? -3.943 27.531 13.93 1 97.75 47 GLN B O 1
ATOM 1491 N N . SER B 1 48 ? -4.539 27.969 11.836 1 98.06 48 SER B N 1
ATOM 1492 C CA . SER B 1 48 ? -5.812 27.281 11.984 1 98.06 48 SER B CA 1
ATOM 1493 C C . SER B 1 48 ? -5.605 25.781 12.219 1 98.06 48 SER B C 1
ATOM 1495 O O . SER B 1 48 ? -6.348 25.156 12.984 1 98.06 48 SER B O 1
ATOM 1497 N N . ALA B 1 49 ? -4.594 25.234 11.539 1 98.19 49 ALA B N 1
ATOM 1498 C CA . ALA B 1 49 ? -4.238 23.828 11.75 1 98.19 49 ALA B CA 1
ATOM 1499 C C . ALA B 1 49 ? -3.717 23.609 13.164 1 98.19 49 ALA B C 1
ATOM 1501 O O . ALA B 1 49 ? -4.09 22.625 13.82 1 98.19 49 ALA B O 1
ATOM 1502 N N . VAL B 1 50 ? -2.863 24.516 13.664 1 98.44 50 VAL B N 1
ATOM 1503 C CA . VAL B 1 50 ? -2.309 24.438 15.008 1 98.44 50 VAL B CA 1
ATOM 1504 C C . VAL B 1 50 ? -3.438 24.453 16.031 1 98.44 50 VAL B C 1
ATOM 1506 O O . VAL B 1 50 ? -3.453 23.656 16.969 1 98.44 50 VAL B O 1
ATOM 1509 N N . GLU B 1 51 ? -4.363 25.328 15.805 1 98.12 51 GLU B N 1
ATOM 1510 C CA . GLU B 1 51 ? -5.445 25.516 16.766 1 98.12 51 GLU B CA 1
ATOM 1511 C C . GLU B 1 51 ? -6.348 24.281 16.844 1 98.12 51 GLU B C 1
ATOM 1513 O O . GLU B 1 51 ? -6.668 23.812 17.922 1 98.12 51 GLU B O 1
ATOM 1518 N N . VAL B 1 52 ? -6.738 23.812 15.68 1 98.19 52 VAL B N 1
ATOM 1519 C CA . VAL B 1 52 ? -7.633 22.656 15.688 1 98.19 52 VAL B CA 1
ATOM 1520 C C . VAL B 1 52 ? -6.91 21.438 16.266 1 98.19 52 VAL B C 1
ATOM 1522 O O . VAL B 1 52 ? -7.512 20.641 16.969 1 98.19 52 VAL B O 1
ATOM 1525 N N . ALA B 1 53 ? -5.637 21.281 15.953 1 98.38 53 ALA B N 1
ATOM 1526 C CA . ALA B 1 53 ? -4.848 20.172 16.5 1 98.38 53 ALA B CA 1
ATOM 1527 C C . ALA B 1 53 ? -4.75 20.266 18.016 1 98.38 53 ALA B C 1
ATOM 1529 O O . ALA B 1 53 ? -4.988 19.281 18.719 1 98.38 53 ALA B O 1
ATOM 1530 N N . ARG B 1 54 ? -4.48 21.453 18.484 1 98 54 ARG B N 1
ATOM 1531 C CA . ARG B 1 54 ? -4.344 21.672 19.922 1 98 54 ARG B CA 1
ATOM 1532 C C . ARG B 1 54 ? -5.645 21.359 20.641 1 98 54 ARG B C 1
ATOM 1534 O O . ARG B 1 54 ? -5.625 20.719 21.703 1 98 54 ARG B O 1
ATOM 1541 N N . LYS B 1 55 ? -6.723 21.781 20.062 1 97.69 55 LYS B N 1
ATOM 1542 C CA . LYS B 1 55 ? -8.031 21.531 20.641 1 97.69 55 LYS B CA 1
ATOM 1543 C C . LYS B 1 55 ? -8.289 20.031 20.781 1 97.69 55 LYS B C 1
ATOM 1545 O O . LYS B 1 55 ? -9.109 19.609 21.609 1 97.69 55 LYS B O 1
ATOM 1550 N N . ASN B 1 56 ? -7.57 19.297 20.016 1 97.12 56 ASN B N 1
ATOM 1551 C CA . ASN B 1 56 ? -7.785 17.844 20.016 1 97.12 56 ASN B CA 1
ATOM 1552 C C . ASN B 1 56 ? -6.57 17.109 20.562 1 97.12 56 ASN B C 1
ATOM 1554 O O . ASN B 1 56 ? -6.371 15.93 20.25 1 97.12 56 ASN B O 1
ATOM 1558 N N . GLY B 1 57 ? -5.684 17.797 21.266 1 97.06 57 GLY B N 1
ATOM 1559 C CA . GLY B 1 57 ? -4.629 17.156 22.031 1 97.06 57 GLY B CA 1
ATOM 1560 C C . GLY B 1 57 ? -3.387 16.859 21.203 1 97.06 57 GLY B C 1
ATOM 1561 O O . GLY B 1 57 ? -2.58 16 21.578 1 97.06 57 GLY B O 1
ATOM 1562 N N . ILE B 1 58 ? -3.25 17.5 20.109 1 97.88 58 ILE B N 1
ATOM 1563 C CA . ILE B 1 58 ? -2.102 17.266 19.25 1 97.88 58 ILE B CA 1
ATOM 1564 C C . ILE B 1 58 ? -1.302 18.562 19.094 1 97.88 58 ILE B C 1
ATOM 1566 O O . ILE B 1 58 ? -1.864 19.609 18.781 1 97.88 58 ILE B O 1
ATOM 1570 N N . SER B 1 59 ? -0.049 18.484 19.312 1 98.38 59 SER B N 1
ATOM 1571 C CA . SER B 1 59 ? 0.819 19.641 19.125 1 98.38 59 SER B CA 1
ATOM 1572 C C . SER B 1 59 ? 1.498 19.594 17.75 1 98.38 59 SER B C 1
ATOM 1574 O O . SER B 1 59 ? 2.029 18.547 17.359 1 98.38 59 SER B O 1
ATOM 1576 N N . LEU B 1 60 ? 1.5 20.719 17.094 1 98.62 60 LEU B N 1
ATOM 1577 C CA . LEU B 1 60 ? 2.236 20.844 15.836 1 98.62 60 LEU B CA 1
ATOM 1578 C C . LEU B 1 60 ? 3.486 21.703 16.016 1 98.62 60 LEU B C 1
ATOM 1580 O O . LEU B 1 60 ? 4.102 22.125 15.039 1 98.62 60 LEU B O 1
ATOM 1584 N N . ALA B 1 61 ? 3.83 21.906 17.25 1 97.88 61 ALA B N 1
ATOM 1585 C CA . ALA B 1 61 ? 5.004 22.719 17.562 1 97.88 61 ALA B CA 1
ATOM 1586 C C . ALA B 1 61 ? 6.258 22.156 16.922 1 97.88 61 ALA B C 1
ATOM 1588 O O . ALA B 1 61 ? 6.461 20.938 16.906 1 97.88 61 ALA B O 1
ATOM 1589 N N . GLY B 1 62 ? 7.09 23.047 16.312 1 98.12 62 GLY B N 1
ATOM 1590 C CA . GLY B 1 62 ? 8.359 22.641 15.742 1 98.12 62 GLY B CA 1
ATOM 1591 C C . GLY B 1 62 ? 8.25 22.188 14.297 1 98.12 62 GLY B C 1
ATOM 1592 O O . GLY B 1 62 ? 9.266 21.922 13.648 1 98.12 62 GLY B O 1
ATOM 1593 N N . HIS B 1 63 ? 7.016 22.062 13.844 1 98.56 63 HIS B N 1
ATOM 1594 C CA . HIS B 1 63 ? 6.859 21.656 12.453 1 98.56 63 HIS B CA 1
ATOM 1595 C C . HIS B 1 63 ? 7.438 22.688 11.5 1 98.56 63 HIS B C 1
ATOM 1597 O O . HIS B 1 63 ? 7.262 23.891 11.695 1 98.56 63 HIS B O 1
ATOM 1603 N N . LEU B 1 64 ? 8.141 22.234 10.508 1 98.62 64 LEU B N 1
ATOM 1604 C CA . LEU B 1 64 ? 8.594 23.031 9.367 1 98.62 64 LEU B CA 1
ATOM 1605 C C . LEU B 1 64 ? 8.273 22.312 8.055 1 98.62 64 LEU B C 1
ATOM 1607 O O . LEU B 1 64 ? 8.547 21.125 7.906 1 98.62 64 LEU B O 1
ATOM 1611 N N . GLY B 1 65 ? 7.656 23.125 7.141 1 98.69 65 GLY B N 1
ATOM 1612 C CA . GLY B 1 65 ? 7.336 22.562 5.84 1 98.69 65 GLY B CA 1
ATOM 1613 C C . GLY B 1 65 ? 8.539 21.953 5.141 1 98.69 65 GLY B C 1
ATOM 1614 O O . GLY B 1 65 ? 9.641 22.5 5.207 1 98.69 65 GLY B O 1
ATOM 1615 N N . ARG B 1 66 ? 8.305 20.812 4.5 1 98.69 66 ARG B N 1
ATOM 1616 C CA . ARG B 1 66 ? 9.336 20.078 3.766 1 98.69 66 ARG B CA 1
ATOM 1617 C C . ARG B 1 66 ? 8.836 19.672 2.385 1 98.69 66 ARG B C 1
ATOM 1619 O O . ARG B 1 66 ? 7.715 19.172 2.244 1 98.69 66 ARG B O 1
ATOM 1626 N N . GLN B 1 67 ? 9.695 19.906 1.385 1 98.88 67 GLN 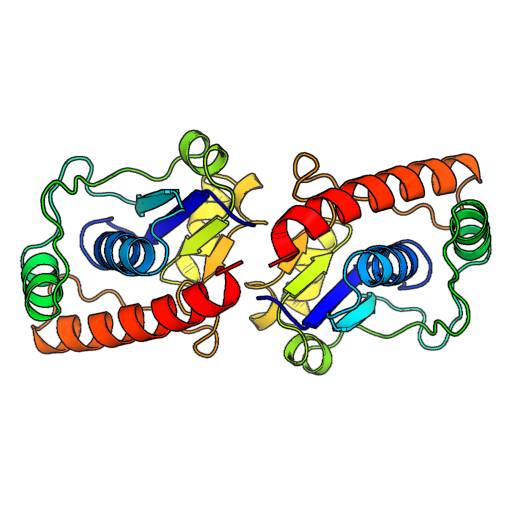B N 1
ATOM 1627 C CA . GLN B 1 67 ? 9.352 19.547 0.013 1 98.88 67 GLN B CA 1
ATOM 1628 C C . GLN B 1 67 ? 9.477 18.047 -0.211 1 98.88 67 GLN B C 1
ATOM 1630 O O . GLN B 1 67 ? 10.477 17.438 0.179 1 98.88 67 GLN B O 1
ATOM 1635 N N . PHE B 1 68 ? 8.461 17.453 -0.808 1 98.88 68 PHE B N 1
ATOM 1636 C CA . PHE B 1 68 ? 8.562 16.078 -1.272 1 98.88 68 PHE B CA 1
ATOM 1637 C C . PHE B 1 68 ? 9.562 15.969 -2.42 1 98.88 68 PHE B C 1
ATOM 1639 O O . PHE B 1 68 ? 9.516 16.75 -3.369 1 98.88 68 PHE B O 1
ATOM 1646 N N . THR B 1 69 ? 10.484 15.102 -2.324 1 98.5 69 THR B N 1
ATOM 1647 C CA . THR B 1 69 ? 11.469 14.836 -3.369 1 98.5 69 THR B CA 1
ATOM 1648 C C . THR B 1 69 ? 11.633 13.328 -3.584 1 98.5 69 THR B C 1
ATOM 1650 O O . THR B 1 69 ? 11.227 12.531 -2.742 1 98.5 69 THR B O 1
ATOM 1653 N N . SER B 1 70 ? 12.234 13.023 -4.695 1 97.69 70 SER B N 1
ATOM 1654 C CA . SER B 1 70 ? 12.57 11.625 -4.965 1 97.69 70 SER B CA 1
ATOM 1655 C C . SER B 1 70 ? 13.5 11.062 -3.895 1 97.69 70 SER B C 1
ATOM 1657 O O . SER B 1 70 ? 13.32 9.938 -3.439 1 97.69 70 SER B O 1
ATOM 1659 N N . LYS B 1 71 ? 14.453 11.859 -3.482 1 98 71 LYS B N 1
ATOM 1660 C CA . LYS B 1 71 ? 15.391 11.445 -2.443 1 98 71 LYS B CA 1
ATOM 1661 C C . LYS B 1 71 ? 14.664 11.156 -1.132 1 98 71 LYS B C 1
ATOM 1663 O O . LYS B 1 71 ? 14.906 10.133 -0.493 1 98 71 LYS B O 1
ATOM 1668 N N . LEU B 1 72 ? 13.773 12.023 -0.747 1 98.25 72 LEU B N 1
ATOM 1669 C CA . LEU B 1 72 ? 13.008 11.852 0.483 1 98.25 72 LEU B CA 1
ATOM 1670 C C . LEU B 1 72 ? 12.156 10.586 0.423 1 98.25 72 LEU B C 1
ATOM 1672 O O . LEU B 1 72 ? 12.07 9.844 1.404 1 98.25 72 LEU B O 1
ATOM 1676 N N . SER B 1 73 ? 11.5 10.352 -0.724 1 97.19 73 SER B N 1
ATOM 1677 C CA . SER B 1 73 ? 10.578 9.227 -0.869 1 97.19 73 SER B CA 1
ATOM 1678 C C . SER B 1 73 ? 11.289 7.902 -0.619 1 97.19 73 SER B C 1
ATOM 1680 O O . SER B 1 73 ? 10.672 6.949 -0.126 1 97.19 73 SER B O 1
ATOM 1682 N N . LYS B 1 74 ? 12.609 7.836 -0.875 1 95.25 74 LYS B N 1
ATOM 1683 C CA . LYS B 1 74 ? 13.375 6.602 -0.737 1 95.25 74 LYS B CA 1
ATOM 1684 C C . LYS B 1 74 ? 13.578 6.242 0.731 1 95.25 74 LYS B C 1
ATOM 1686 O O . LYS B 1 74 ? 13.867 5.086 1.06 1 95.25 74 LYS B O 1
ATOM 1691 N N . GLU B 1 75 ? 13.383 7.184 1.583 1 97.19 75 GLU B N 1
ATOM 1692 C CA . GLU B 1 75 ? 13.641 6.992 3.006 1 97.19 75 GLU B CA 1
ATOM 1693 C C . GLU B 1 75 ? 12.43 6.398 3.719 1 97.19 75 GLU B C 1
ATOM 1695 O O . GLU B 1 75 ? 12.523 6 4.883 1 97.19 75 GLU B O 1
ATOM 1700 N N . TYR B 1 76 ? 11.344 6.277 3.023 1 97.25 76 TYR B N 1
ATOM 1701 C CA . TYR B 1 76 ? 10.125 5.84 3.684 1 97.25 76 TYR B CA 1
ATOM 1702 C C . TYR B 1 76 ? 9.539 4.613 2.988 1 97.25 76 TYR B C 1
ATOM 1704 O O . TYR B 1 76 ? 9.547 4.527 1.759 1 97.25 76 TYR B O 1
ATOM 1712 N N . GLU B 1 77 ? 9.062 3.725 3.76 1 94.5 77 GLU B N 1
ATOM 1713 C CA . GLU B 1 77 ? 8.516 2.461 3.27 1 94.5 77 GLU B CA 1
ATOM 1714 C C . GLU B 1 77 ? 7.078 2.623 2.795 1 94.5 77 GLU B C 1
ATOM 1716 O O . GLU B 1 77 ? 6.617 1.879 1.926 1 94.5 77 GLU B O 1
ATOM 1721 N N . LEU B 1 78 ? 6.344 3.529 3.367 1 95.62 78 LEU B N 1
ATOM 1722 C CA . LEU B 1 78 ? 4.945 3.789 3.053 1 95.62 78 LEU B CA 1
ATOM 1723 C C . LEU B 1 78 ? 4.676 5.289 2.975 1 95.62 78 LEU B C 1
ATOM 1725 O O . LEU B 1 78 ? 5.148 6.055 3.818 1 95.62 78 LEU B O 1
ATOM 1729 N N . ILE B 1 79 ? 4.051 5.664 1.922 1 97.75 79 ILE B N 1
ATOM 1730 C CA . ILE B 1 79 ? 3.65 7.055 1.729 1 97.75 79 ILE B CA 1
ATOM 1731 C C . ILE B 1 79 ? 2.127 7.156 1.729 1 97.75 79 ILE B C 1
ATOM 1733 O O . ILE B 1 79 ? 1.45 6.449 0.982 1 97.75 79 ILE B O 1
ATOM 1737 N N . LEU B 1 80 ? 1.539 7.98 2.6 1 98.31 80 LEU B N 1
ATOM 1738 C CA . LEU B 1 80 ? 0.105 8.227 2.693 1 98.31 80 LEU B CA 1
ATOM 1739 C C . LEU B 1 80 ? -0.232 9.656 2.27 1 98.31 80 LEU B C 1
ATOM 1741 O O . LEU B 1 80 ? 0.267 10.617 2.857 1 98.31 80 LEU B O 1
ATOM 1745 N N . VAL B 1 81 ? -1.051 9.781 1.254 1 98.62 81 VAL B N 1
ATOM 1746 C CA . VAL B 1 81 ? -1.337 11.094 0.688 1 98.62 81 VAL B CA 1
ATOM 1747 C C . VAL B 1 81 ? -2.773 11.5 1.016 1 98.62 81 VAL B C 1
ATOM 1749 O O . VAL B 1 81 ? -3.639 10.641 1.197 1 98.62 81 VAL B O 1
ATOM 1752 N N . MET B 1 82 ? -3.049 12.789 1.033 1 98.56 82 MET B N 1
ATOM 1753 C CA . MET B 1 82 ? -4.352 13.32 1.43 1 98.56 82 MET B CA 1
ATOM 1754 C C . MET B 1 82 ? -5.367 13.164 0.304 1 98.56 82 MET B C 1
ATOM 1756 O O . MET B 1 82 ? -6.562 12.992 0.56 1 98.56 82 MET B O 1
ATOM 1760 N N . GLU B 1 83 ? -4.938 13.273 -0.956 1 97.5 83 GLU B N 1
ATOM 1761 C CA . GLU B 1 83 ? -5.852 13.242 -2.094 1 97.5 83 GLU B CA 1
ATOM 1762 C C . GLU B 1 83 ? -5.301 12.367 -3.221 1 97.5 83 GLU B C 1
ATOM 1764 O O . GLU B 1 83 ? -4.086 12.203 -3.346 1 97.5 83 GLU B O 1
ATOM 1769 N N . LYS B 1 84 ? -6.246 11.906 -4.125 1 93.88 84 LYS B N 1
ATOM 1770 C CA . LYS B 1 84 ? -5.871 11.094 -5.277 1 93.88 84 LYS B CA 1
ATOM 1771 C C . LYS B 1 84 ? -4.926 11.852 -6.203 1 93.88 84 LYS B C 1
ATOM 1773 O O . LYS B 1 84 ? -4.012 11.258 -6.789 1 93.88 84 LYS B O 1
ATOM 1778 N N . ASN B 1 85 ? -5.156 13.148 -6.312 1 95.88 85 ASN B N 1
ATOM 1779 C CA . ASN B 1 85 ? -4.289 13.961 -7.164 1 95.88 85 ASN B CA 1
ATOM 1780 C C . ASN B 1 85 ? -2.846 13.938 -6.676 1 95.88 85 ASN B C 1
ATOM 1782 O O . ASN B 1 85 ? -1.914 14.031 -7.48 1 95.88 85 ASN B O 1
ATOM 1786 N N . HIS B 1 86 ? -2.629 13.797 -5.355 1 97.69 86 HIS B N 1
ATOM 1787 C CA . HIS B 1 86 ? -1.274 13.719 -4.816 1 97.69 86 HIS B CA 1
ATOM 1788 C C . HIS B 1 86 ? -0.558 12.461 -5.297 1 97.69 86 HIS B C 1
ATOM 1790 O O . HIS B 1 86 ? 0.666 12.461 -5.449 1 97.69 86 HIS B O 1
ATOM 1796 N N . ILE B 1 87 ? -1.301 11.367 -5.531 1 93.88 87 ILE B N 1
ATOM 1797 C CA . ILE B 1 87 ? -0.709 10.133 -6.043 1 93.88 87 ILE B CA 1
ATOM 1798 C C . ILE B 1 87 ? -0.052 10.398 -7.395 1 93.88 87 ILE B C 1
ATOM 1800 O O . ILE B 1 87 ? 1.087 9.992 -7.629 1 93.88 87 ILE B O 1
ATOM 1804 N N . GLU B 1 88 ? -0.766 11.125 -8.203 1 91.88 88 GLU B N 1
ATOM 1805 C CA . GLU B 1 88 ? -0.239 11.461 -9.516 1 91.88 88 GLU B CA 1
ATOM 1806 C C . GLU B 1 88 ? 0.957 12.406 -9.406 1 91.88 88 GLU B C 1
ATOM 1808 O O . GLU 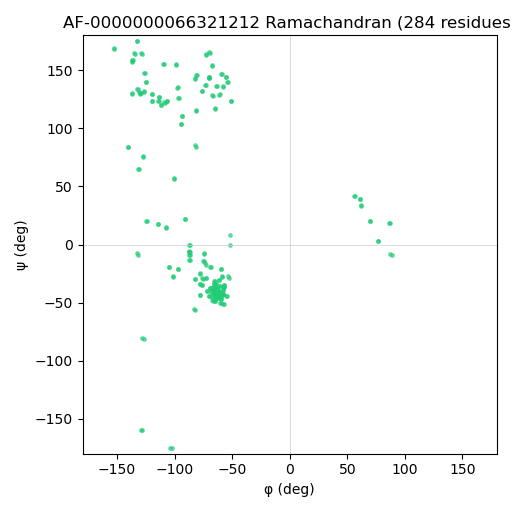B 1 88 ? 1.961 12.227 -10.102 1 91.88 88 GLU B O 1
ATOM 1813 N N . GLN B 1 89 ? 0.836 13.375 -8.594 1 96.75 89 GLN B N 1
ATOM 1814 C CA . GLN B 1 89 ? 1.915 14.336 -8.406 1 96.75 89 GLN B CA 1
ATOM 1815 C C . GLN B 1 89 ? 3.188 13.648 -7.922 1 96.75 89 GLN B C 1
ATOM 1817 O O . GLN B 1 89 ? 4.273 13.891 -8.453 1 96.75 89 GLN B O 1
ATOM 1822 N N . ILE B 1 90 ? 3.037 12.797 -6.93 1 96.19 90 ILE B N 1
ATOM 1823 C CA . ILE B 1 90 ? 4.168 12.07 -6.359 1 96.19 90 ILE B CA 1
ATOM 1824 C C . ILE B 1 90 ? 4.793 11.164 -7.418 1 96.19 90 ILE B C 1
ATOM 1826 O O . ILE B 1 90 ? 6.016 11.055 -7.504 1 96.19 90 ILE B O 1
ATOM 1830 N N . SER B 1 91 ? 3.926 10.555 -8.203 1 91.62 91 SER B N 1
ATOM 1831 C CA . SER B 1 91 ? 4.402 9.664 -9.25 1 91.62 91 SER B CA 1
ATOM 1832 C C . SER B 1 91 ? 5.215 10.43 -10.297 1 91.62 91 SER B C 1
ATOM 1834 O O . SER B 1 91 ? 6.148 9.883 -10.883 1 91.62 91 SER B O 1
ATOM 1836 N N . ASN B 1 92 ? 4.852 11.68 -10.57 1 95.38 92 ASN B N 1
ATOM 1837 C CA . ASN B 1 92 ? 5.594 12.523 -11.5 1 95.38 92 ASN B CA 1
ATOM 1838 C C . ASN B 1 92 ? 6.957 12.914 -10.938 1 95.38 92 ASN B C 1
ATOM 1840 O O . ASN B 1 92 ? 7.945 12.969 -11.664 1 95.38 92 ASN B O 1
ATOM 1844 N N . ILE B 1 93 ? 7.039 13.156 -9.68 1 96.44 93 ILE B N 1
ATOM 1845 C CA . ILE B 1 93 ? 8.266 13.586 -9.016 1 96.44 93 ILE B CA 1
ATOM 1846 C C . ILE B 1 93 ? 9.18 12.383 -8.805 1 96.44 93 ILE B C 1
ATOM 1848 O O . ILE B 1 93 ? 10.398 12.477 -9 1 96.44 93 ILE B O 1
ATOM 1852 N N . ALA B 1 94 ? 8.555 11.266 -8.367 1 96.06 94 ALA B N 1
ATOM 1853 C CA . ALA B 1 94 ? 9.258 10.031 -8.039 1 96.06 94 ALA B CA 1
ATOM 1854 C C . ALA B 1 94 ? 8.469 8.812 -8.516 1 96.06 94 ALA B C 1
ATOM 1856 O O . ALA B 1 94 ? 7.758 8.18 -7.727 1 96.06 94 ALA B O 1
ATOM 1857 N N . PRO B 1 95 ? 8.625 8.453 -9.766 1 89.88 95 PRO B N 1
ATOM 1858 C CA . PRO B 1 95 ? 7.875 7.32 -10.32 1 89.88 95 PRO B CA 1
ATOM 1859 C C . PRO B 1 95 ? 8.023 6.047 -9.484 1 89.88 95 PRO B C 1
ATOM 1861 O O . PRO B 1 95 ? 7.078 5.27 -9.359 1 89.88 95 PRO B O 1
ATOM 1864 N N . GLU B 1 96 ? 9.141 5.934 -8.82 1 88.12 96 GLU B N 1
ATOM 1865 C CA . GLU B 1 96 ? 9.414 4.734 -8.031 1 88.12 96 GLU B CA 1
ATOM 1866 C C . GLU B 1 96 ? 8.594 4.719 -6.746 1 88.12 96 GLU B C 1
ATOM 1868 O O . GLU B 1 96 ? 8.469 3.68 -6.094 1 88.12 96 GLU B O 1
ATOM 1873 N N . ALA B 1 97 ? 8.008 5.797 -6.34 1 92.25 97 ALA B N 1
ATOM 1874 C CA . ALA B 1 97 ? 7.262 5.906 -5.09 1 92.25 97 ALA B CA 1
ATOM 1875 C C . ALA B 1 97 ? 5.809 5.48 -5.277 1 92.25 97 ALA B C 1
ATOM 1877 O O . ALA B 1 97 ? 5.098 5.227 -4.305 1 92.25 97 ALA B O 1
ATOM 1878 N N . ARG B 1 98 ? 5.398 5.355 -6.535 1 87.44 98 ARG B N 1
ATOM 1879 C CA . ARG B 1 98 ? 4 5.078 -6.84 1 87.44 98 ARG B CA 1
ATOM 1880 C C . ARG B 1 98 ? 3.541 3.783 -6.18 1 87.44 98 ARG B C 1
ATOM 1882 O O . ARG B 1 98 ? 2.445 3.721 -5.617 1 87.44 98 ARG B O 1
ATOM 1889 N N . GLY B 1 99 ? 4.398 2.795 -6.176 1 85.75 99 GLY B N 1
ATOM 1890 C CA . GLY B 1 99 ? 4.027 1.468 -5.711 1 85.75 99 GLY B CA 1
ATOM 1891 C C . GLY B 1 99 ? 3.91 1.377 -4.203 1 85.75 99 GLY B C 1
ATOM 1892 O O . GLY B 1 99 ? 3.428 0.374 -3.67 1 85.75 99 GLY B O 1
ATOM 1893 N N . LYS B 1 100 ? 4.301 2.441 -3.49 1 91.12 100 LYS B N 1
ATOM 1894 C CA . LYS B 1 100 ? 4.195 2.426 -2.035 1 91.12 100 LYS B CA 1
ATOM 1895 C C . LYS B 1 100 ? 3.385 3.613 -1.529 1 91.12 100 LYS B C 1
ATOM 1897 O O . LYS B 1 100 ? 3.557 4.051 -0.389 1 91.12 100 LYS B O 1
ATOM 1902 N N . THR B 1 101 ? 2.592 4.18 -2.436 1 94.62 101 THR B N 1
ATOM 1903 C CA . THR B 1 101 ? 1.761 5.336 -2.115 1 94.62 101 THR B CA 1
ATOM 1904 C C . THR B 1 101 ? 0.293 4.934 -2.002 1 94.62 101 THR B C 1
ATOM 1906 O O . THR B 1 101 ? -0.255 4.309 -2.91 1 94.62 101 THR B O 1
ATOM 1909 N N . MET B 1 102 ? -0.332 5.199 -0.901 1 94.69 102 MET B N 1
ATOM 1910 C CA . MET B 1 102 ? -1.753 4.961 -0.664 1 94.69 102 MET B CA 1
ATOM 1911 C C . MET B 1 102 ? -2.43 6.219 -0.121 1 94.69 102 MET B C 1
ATOM 1913 O O . MET B 1 102 ? -1.755 7.164 0.287 1 94.69 102 MET B O 1
ATOM 1917 N N . LEU B 1 103 ? -3.742 6.219 -0.174 1 96.5 103 LEU B N 1
ATOM 1918 C CA . LEU B 1 103 ? -4.504 7.328 0.387 1 96.5 103 LEU B CA 1
ATOM 1919 C C . LEU B 1 103 ? -4.5 7.273 1.911 1 96.5 103 LEU B C 1
ATOM 1921 O O . LEU B 1 103 ? -4.641 6.195 2.498 1 96.5 103 LEU B O 1
ATOM 1925 N N . PHE B 1 104 ? -4.305 8.461 2.551 1 98.38 104 PHE B N 1
ATOM 1926 C CA . PHE B 1 104 ? -4.508 8.555 3.992 1 98.38 104 PHE B CA 1
ATOM 1927 C C . PHE B 1 104 ? -5.922 8.133 4.371 1 98.38 104 PHE B C 1
ATOM 1929 O O . PHE B 1 104 ? -6.125 7.48 5.398 1 98.38 104 PHE B O 1
ATOM 1936 N N . GLY B 1 105 ? -6.934 8.453 3.537 1 97.31 105 GLY B N 1
ATOM 1937 C CA . GLY B 1 105 ? -8.32 8.07 3.73 1 97.31 105 GLY B CA 1
ATOM 1938 C C . GLY B 1 105 ? -8.68 6.754 3.07 1 97.31 105 GLY B C 1
ATOM 1939 O O . GLY B 1 105 ? -9.844 6.508 2.742 1 97.31 105 GLY B O 1
ATOM 1940 N N . HIS B 1 106 ? -7.699 5.93 2.822 1 94.5 106 HIS B N 1
ATOM 1941 C CA . HIS B 1 106 ? -7.918 4.695 2.08 1 94.5 106 HIS B CA 1
ATOM 1942 C C . HIS B 1 106 ? -9 3.846 2.732 1 94.5 106 HIS B C 1
ATOM 1944 O O . HIS B 1 106 ? -9.914 3.363 2.051 1 94.5 106 HIS B O 1
ATOM 1950 N N . TRP B 1 107 ? -8.961 3.719 4.02 1 93.12 107 TRP B N 1
ATOM 1951 C CA . TRP B 1 107 ? -9.828 2.803 4.75 1 93.12 107 TRP B CA 1
ATOM 1952 C C . TRP B 1 107 ? -11.148 3.473 5.105 1 93.12 107 TRP B C 1
ATOM 1954 O O . TRP B 1 107 ? -12.008 2.865 5.746 1 93.12 107 TRP B O 1
ATOM 1964 N N . LEU B 1 108 ? -11.211 4.723 4.812 1 93.25 108 LEU B N 1
ATOM 1965 C CA . LEU B 1 108 ? -12.469 5.457 4.879 1 93.25 108 LEU B CA 1
ATOM 1966 C C . LEU B 1 108 ? -13.07 5.621 3.488 1 93.25 108 LEU B C 1
ATOM 1968 O O . LEU B 1 108 ? -13.297 6.746 3.033 1 93.25 108 LEU B O 1
ATOM 1972 N N . GLU B 1 109 ? -13.297 4.477 2.779 1 89.25 109 GLU B N 1
ATOM 1973 C CA . GLU B 1 109 ? -13.906 4.422 1.451 1 89.25 109 GLU B CA 1
ATOM 1974 C C . GLU B 1 109 ? -13.055 5.172 0.429 1 89.25 109 GLU B C 1
ATOM 1976 O O . GLU B 1 109 ? -13.586 5.844 -0.456 1 89.25 109 GLU B O 1
ATOM 1981 N N . GLN B 1 110 ? -11.789 5.152 0.569 1 91.25 110 GLN B N 1
ATOM 1982 C CA . GLN B 1 110 ? -10.836 5.758 -0.359 1 91.25 110 GLN B CA 1
ATOM 1983 C C . GLN B 1 110 ? -11.141 7.238 -0.565 1 91.25 110 GLN B C 1
ATOM 1985 O O . GLN B 1 110 ? -11.133 7.727 -1.697 1 91.25 110 GLN B O 1
ATOM 1990 N N . ARG B 1 111 ? -11.469 7.918 0.555 1 93.62 111 ARG B N 1
ATOM 1991 C CA . ARG B 1 111 ? -11.859 9.32 0.499 1 93.62 111 ARG B CA 1
ATOM 1992 C C . ARG B 1 111 ? -10.641 10.234 0.462 1 93.62 111 ARG B C 1
ATOM 1994 O O . ARG B 1 111 ? -9.641 9.969 1.141 1 93.62 111 ARG B O 1
ATOM 2001 N N . ASP B 1 112 ? -10.797 11.273 -0.306 1 96.94 112 ASP B N 1
ATOM 2002 C CA . ASP B 1 112 ? -9.859 12.383 -0.171 1 96.94 112 ASP B CA 1
ATOM 2003 C C . ASP B 1 112 ? -10.062 13.117 1.154 1 96.94 112 ASP B C 1
ATOM 2005 O O . ASP B 1 112 ? -11.18 13.188 1.668 1 96.94 112 ASP B O 1
ATOM 2009 N N . ILE B 1 113 ? -9 13.547 1.705 1 98.44 113 ILE B N 1
ATOM 2010 C CA . ILE B 1 113 ? -9.07 14.516 2.791 1 98.44 113 ILE B CA 1
ATOM 2011 C C . ILE B 1 113 ? -8.938 15.93 2.23 1 98.44 113 ILE B C 1
ATOM 2013 O O . ILE B 1 113 ? -7.863 16.328 1.781 1 98.44 113 ILE B O 1
ATOM 2017 N N . PRO B 1 114 ? -10.055 16.672 2.297 1 97.75 114 PRO B N 1
ATOM 2018 C CA . PRO B 1 114 ? -10.062 17.969 1.618 1 97.75 114 PRO B CA 1
ATOM 2019 C C . PRO B 1 114 ? -9.109 18.984 2.266 1 97.75 114 PRO B C 1
ATOM 2021 O O . PRO B 1 114 ? -8.82 18.875 3.461 1 97.75 114 PRO B O 1
ATOM 2024 N N . ASP B 1 115 ? -8.68 19.906 1.449 1 97.25 115 ASP B N 1
ATOM 2025 C CA . ASP B 1 115 ? -7.805 20.969 1.925 1 97.25 115 ASP B CA 1
ATOM 2026 C C . ASP B 1 115 ? -8.609 22.078 2.611 1 97.25 115 ASP B C 1
ATOM 2028 O O . ASP B 1 115 ? -9.375 22.781 1.964 1 97.25 115 ASP B O 1
ATOM 2032 N N . PRO B 1 116 ? -8.391 22.25 3.85 1 97 116 PRO B N 1
ATOM 2033 C CA . PRO B 1 116 ? -9.133 23.297 4.555 1 97 116 PRO B CA 1
ATOM 2034 C C . PRO B 1 116 ? -8.445 24.656 4.469 1 97 116 PRO B C 1
ATOM 2036 O O . PRO B 1 116 ? -8.961 25.641 5 1 97 116 PRO B O 1
ATOM 2039 N N . TYR B 1 117 ? -7.332 24.75 3.826 1 93.31 117 TYR B N 1
ATOM 2040 C CA . TYR B 1 117 ? -6.508 25.953 3.807 1 93.31 117 TYR B CA 1
ATOM 2041 C C . TYR B 1 117 ? -7.34 27.172 3.447 1 93.31 117 TYR B C 1
ATOM 2043 O O . TYR B 1 117 ? -8.062 27.172 2.447 1 93.31 117 TYR B O 1
ATOM 2051 N N . ARG B 1 118 ? -7.332 28.188 4.312 1 92.69 118 ARG B N 1
ATOM 2052 C CA . ARG B 1 118 ? -8 29.484 4.176 1 92.69 118 ARG B CA 1
ATOM 2053 C C . ARG B 1 118 ? -9.516 29.328 4.281 1 92.69 118 ARG B C 1
ATOM 2055 O O . ARG B 1 118 ? -10.266 30.156 3.752 1 92.69 118 ARG B O 1
ATOM 2062 N N . LYS B 1 119 ? -9.984 28.25 4.855 1 95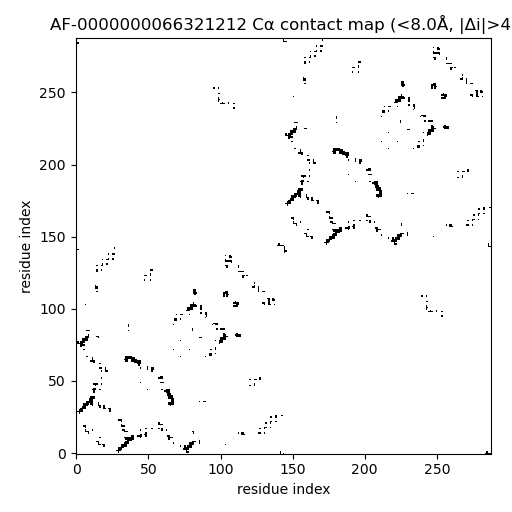.5 119 LYS B N 1
ATOM 2063 C CA . LYS B 1 119 ? -11.414 28.031 5.07 1 95.5 119 LYS B CA 1
ATOM 2064 C C . LYS B 1 119 ? -11.789 28.297 6.527 1 95.5 119 LYS B C 1
ATOM 2066 O O . LYS B 1 119 ? -10.992 28.828 7.301 1 95.5 119 LYS B O 1
ATOM 2071 N N . SER B 1 120 ? -13.008 28.047 6.879 1 94.75 120 SER B N 1
ATOM 2072 C CA . SER B 1 120 ? -13.547 28.328 8.203 1 94.75 120 SER B CA 1
ATOM 2073 C C . SER B 1 120 ? -13 27.359 9.25 1 94.75 120 SER B C 1
ATOM 2075 O O . SER B 1 120 ? -12.43 26.328 8.906 1 94.75 120 SER B O 1
ATOM 2077 N N . GLU B 1 121 ? -13.18 27.781 10.477 1 95.31 121 GLU B N 1
ATOM 2078 C CA . GLU B 1 121 ? -12.844 26.906 11.594 1 95.31 121 GLU B CA 1
ATOM 2079 C C . GLU B 1 121 ? -13.609 25.594 11.508 1 95.31 121 GLU B C 1
ATOM 2081 O O . GLU B 1 121 ? -13.078 24.531 11.867 1 95.31 121 GLU B O 1
ATOM 2086 N N . GLU B 1 122 ? -14.797 25.719 11.031 1 96.31 122 GLU B N 1
ATOM 2087 C CA . GLU B 1 122 ? -15.625 24.516 10.883 1 96.31 122 GLU B CA 1
ATOM 2088 C C . GLU B 1 122 ? -15.031 23.562 9.844 1 96.31 122 GLU B C 1
ATOM 2090 O O . GLU B 1 122 ? -15.078 22.344 10.023 1 96.31 122 GLU B O 1
ATOM 2095 N N . ALA B 1 123 ? -14.508 24.156 8.812 1 97.06 123 ALA B N 1
ATOM 2096 C CA . ALA B 1 123 ? -13.859 23.344 7.785 1 97.06 123 ALA B CA 1
ATOM 2097 C C . ALA B 1 123 ? -12.641 22.609 8.344 1 97.06 123 ALA B C 1
ATOM 2099 O O . ALA B 1 123 ? -12.438 21.422 8.07 1 97.06 123 ALA B O 1
ATOM 2100 N N . PHE B 1 124 ? -11.875 23.344 9.141 1 97.62 124 PHE B N 1
ATOM 2101 C CA . PHE B 1 124 ? -10.711 22.734 9.766 1 97.62 124 PHE B CA 1
ATOM 2102 C C . PHE B 1 124 ? -11.125 21.625 10.719 1 97.62 124 PHE B C 1
ATOM 2104 O O . PHE B 1 124 ? -10.5 20.562 10.75 1 97.62 124 PHE B O 1
ATOM 2111 N N . ALA B 1 125 ? -12.18 21.859 11.453 1 97.75 125 ALA B N 1
ATOM 2112 C CA . ALA B 1 125 ? -12.672 20.844 12.391 1 97.75 125 ALA B CA 1
ATOM 2113 C C . ALA B 1 125 ? -13.133 19.594 11.656 1 97.75 125 ALA B C 1
ATOM 2115 O O . ALA B 1 125 ? -12.883 18.469 12.109 1 97.75 125 ALA B O 1
ATOM 2116 N N . SER B 1 126 ? -13.82 19.844 10.578 1 98 126 SER B N 1
ATOM 2117 C CA . SER B 1 126 ? -14.297 18.719 9.773 1 98 126 SER B CA 1
ATOM 2118 C C . SER B 1 126 ? -13.133 17.906 9.219 1 98 126 SER B C 1
ATOM 2120 O O . SER B 1 126 ? -13.164 16.672 9.234 1 98 126 SER B O 1
ATOM 2122 N N . VAL B 1 127 ? -12.164 18.594 8.75 1 98.12 127 VAL B N 1
ATOM 2123 C CA . VAL B 1 127 ? -10.992 17.938 8.18 1 98.12 127 VAL B CA 1
ATOM 2124 C C . VAL B 1 127 ? -10.234 17.188 9.273 1 98.12 127 VAL B C 1
ATOM 2126 O O . VAL B 1 127 ? -9.766 16.078 9.055 1 98.12 127 VAL B O 1
ATOM 2129 N N . PHE B 1 128 ? -10.156 17.766 10.43 1 98.38 128 PHE B N 1
ATOM 2130 C CA . PHE B 1 128 ? -9.508 17.094 11.547 1 98.38 128 PHE B CA 1
ATOM 2131 C C . PHE B 1 128 ? -10.188 15.758 11.844 1 98.38 128 PHE B C 1
ATOM 2133 O O . PHE B 1 128 ? -9.516 14.75 12.086 1 98.38 128 PHE B O 1
ATOM 2140 N N . LYS B 1 129 ? -11.461 15.742 11.812 1 98.31 129 LYS B N 1
ATOM 2141 C CA . LYS B 1 129 ? -12.219 14.523 12.094 1 98.31 129 LYS B CA 1
ATOM 2142 C C . LYS B 1 129 ? -11.898 13.438 11.062 1 98.31 129 LYS B C 1
ATOM 2144 O O . LYS B 1 129 ? -11.789 12.266 11.406 1 98.31 129 LYS B O 1
ATOM 2149 N N . LEU B 1 130 ? -11.789 13.867 9.867 1 98.38 130 LEU B N 1
ATOM 2150 C CA . LEU B 1 130 ? -11.438 12.922 8.805 1 98.38 130 LEU B CA 1
ATOM 2151 C C . LEU B 1 130 ? -10.031 12.375 9.008 1 98.38 130 LEU B C 1
ATOM 2153 O O . LEU B 1 130 ? -9.797 11.18 8.836 1 98.38 130 LEU B O 1
ATOM 2157 N N . ILE B 1 131 ? -9.086 13.25 9.398 1 98.69 131 ILE B N 1
ATOM 2158 C CA . ILE B 1 131 ? -7.711 12.844 9.664 1 98.69 131 ILE B CA 1
ATOM 2159 C C . ILE B 1 131 ? -7.68 11.875 10.836 1 98.69 131 ILE B C 1
ATOM 2161 O O . ILE B 1 131 ? -7.016 10.836 10.773 1 98.69 131 ILE B O 1
ATOM 2165 N N . GLU B 1 132 ? -8.43 12.211 11.844 1 98.38 132 GLU B N 1
ATOM 2166 C CA . GLU B 1 132 ? -8.508 11.367 13.031 1 98.38 132 GLU B CA 1
ATOM 2167 C C . GLU B 1 132 ? -9.031 9.977 12.688 1 98.38 132 GLU B C 1
ATOM 2169 O O . GLU B 1 132 ? -8.406 8.977 13.039 1 98.38 132 GLU B O 1
ATOM 2174 N N . GLN B 1 133 ? -10.148 9.922 11.977 1 98.25 133 GLN B N 1
ATOM 2175 C CA . GLN B 1 133 ? -10.742 8.641 11.609 1 98.25 133 GLN B CA 1
ATOM 2176 C C . GLN B 1 133 ? -9.805 7.828 10.727 1 98.25 133 GLN B C 1
ATOM 2178 O O . GLN B 1 133 ? -9.633 6.625 10.93 1 98.25 133 GLN B O 1
ATOM 2183 N N . SER B 1 134 ? -9.219 8.469 9.789 1 98.38 134 SER B N 1
ATOM 2184 C CA . SER B 1 134 ? -8.305 7.801 8.875 1 98.38 134 SER B CA 1
ATOM 2185 C C . SER B 1 134 ? -7.082 7.266 9.602 1 98.38 134 SER B C 1
ATOM 2187 O O . SER B 1 134 ? -6.66 6.133 9.367 1 98.38 134 SER B O 1
ATOM 2189 N N . ALA B 1 135 ? -6.523 8.078 10.484 1 98.12 135 ALA B N 1
ATOM 2190 C CA . ALA B 1 135 ? -5.34 7.68 11.242 1 98.12 135 ALA B CA 1
ATOM 2191 C C . ALA B 1 135 ? -5.633 6.473 12.125 1 98.12 135 ALA B C 1
ATOM 2193 O O . ALA B 1 135 ? -4.805 5.566 12.242 1 98.12 135 ALA B O 1
ATOM 2194 N N . LEU B 1 136 ? -6.801 6.473 12.742 1 97.44 136 LEU B N 1
ATOM 2195 C CA . LEU B 1 136 ? -7.191 5.355 13.594 1 97.44 136 LEU B CA 1
ATOM 2196 C C . LEU B 1 136 ? -7.281 4.062 12.789 1 97.44 136 LEU B C 1
ATOM 2198 O O . LEU B 1 136 ? -6.816 3.014 13.242 1 97.44 136 LEU B O 1
ATOM 2202 N N . LEU B 1 137 ? -7.84 4.18 11.656 1 95.62 137 LEU B N 1
ATOM 2203 C CA . LEU B 1 137 ? -7.977 3 10.805 1 95.62 137 LEU B CA 1
ATOM 2204 C C . LEU B 1 137 ? -6.613 2.525 10.312 1 95.62 137 LEU B C 1
ATOM 2206 O O . LEU B 1 137 ? -6.348 1.322 10.266 1 95.62 137 LEU B O 1
ATOM 2210 N N . TRP B 1 138 ? -5.734 3.465 9.93 1 96.31 138 TRP B N 1
ATOM 2211 C CA . TRP B 1 138 ? -4.383 3.086 9.531 1 96.31 138 TRP B CA 1
ATOM 2212 C C . TRP B 1 138 ? -3.627 2.453 10.695 1 96.31 138 TRP B C 1
ATOM 2214 O O . TRP B 1 138 ? -2.871 1.497 10.508 1 96.31 138 TRP B O 1
ATOM 2224 N N . ALA B 1 139 ? -3.797 3.02 11.883 1 95.94 139 ALA B N 1
ATOM 2225 C CA . ALA B 1 139 ? -3.115 2.467 13.055 1 95.94 139 ALA B CA 1
ATOM 2226 C C . ALA B 1 139 ? -3.488 1.004 13.266 1 95.94 139 ALA B C 1
ATOM 2228 O O . ALA B 1 139 ? -2.641 0.186 13.625 1 95.94 139 ALA B O 1
ATOM 2229 N N . GLU B 1 140 ? -4.727 0.66 12.992 1 92.62 140 GLU B N 1
ATOM 2230 C CA . GLU B 1 140 ? -5.176 -0.724 13.117 1 92.62 140 GLU B CA 1
ATOM 2231 C C . GLU B 1 140 ? -4.469 -1.624 12.109 1 92.62 140 GLU B C 1
ATOM 2233 O O . GLU B 1 140 ? -4.145 -2.773 12.414 1 92.62 140 GLU B O 1
ATOM 2238 N N . LYS B 1 141 ? -4.273 -1.084 10.953 1 90.25 141 LYS B N 1
ATOM 2239 C CA . LYS B 1 141 ? -3.676 -1.864 9.867 1 90.25 141 LYS B CA 1
ATOM 2240 C C . LYS B 1 141 ? -2.166 -1.984 10.055 1 90.25 141 LYS B C 1
ATOM 2242 O O . LYS B 1 141 ? -1.559 -2.967 9.617 1 90.25 141 LYS B O 1
ATOM 2247 N N . LEU B 1 142 ? -1.567 -0.998 10.773 1 90.81 142 LEU B N 1
ATOM 2248 C CA . LEU B 1 142 ? -0.113 -0.894 10.828 1 90.81 142 LEU B CA 1
ATOM 2249 C C . LEU B 1 142 ? 0.412 -1.39 12.172 1 90.81 142 LEU B C 1
ATOM 2251 O O . LEU B 1 142 ? 1.624 -1.512 12.367 1 90.81 142 LEU B O 1
ATOM 2255 N N . LYS B 1 143 ? -0.462 -1.466 13.273 1 78.5 143 LYS B N 1
ATOM 2256 C CA . LYS B 1 143 ? -0.064 -1.835 14.625 1 78.5 143 LYS B CA 1
ATOM 2257 C C . LYS B 1 143 ? 0.714 -3.148 14.633 1 78.5 143 LYS B C 1
ATOM 2259 O O . LYS B 1 143 ? 1.496 -3.408 15.547 1 78.5 143 LYS B O 1
ATOM 2264 N N . ALA B 1 144 ? 1.148 -3.836 13.766 1 54.88 144 ALA B N 1
ATOM 2265 C CA . ALA B 1 144 ? 1.947 -4.988 14.18 1 54.88 144 ALA B CA 1
ATOM 2266 C C . ALA B 1 144 ? 3.328 -4.551 14.664 1 54.88 144 ALA B C 1
ATOM 2268 O O . ALA B 1 144 ? 3.846 -3.518 14.234 1 54.88 144 ALA B O 1
#

Secondary structure (DSSP, 8-state):
---EEEEEESSSSSHHHHHHHHHHHH-TTSEEEEEETT--BTPPPPHHHHHHHHHTT---TT--B-B--HHHHTT-SEEEESSHHHHHHHHHH-GGGGGGEEETTTTTTT------TT--HHHHHHHHHHHHHHHHHHHHHH--/---EEEEEESSSSSHHHHHHHHHHHH-TTSEEEEEETT--TTPPPPHHHHHHHHHTT---TT----B--HHHHTT-SEEEESSHHHHHHHHHH-GGGGGGEEETTTTTTT------TT--HHHHHHHHHHHHHHHHHHHHHH--

Sequence (288 aa):
MFSTILIVCTGNICRSPIGERYLQQLLPSKNISSAGTQALVDHEADQSAVEVARKNGISLAGHLGRQFTSKLSKEYELILVMEKNHIEQISNIAPEARGKTMLFGHWLEQRDIPDPYRKSEEAFASVFKLIEQSALLWAEKLKAMFSTILIVCTGNICRSPIGERYLQQLLPSKNISSAGTQALVDHEADQSAVEVARKNGISLAGHLGRQFTSKLSKEYELILVMEKNHIEQISNIAPEARGKTMLFGHWLEQRDIPDPYRKSEEAFASVFKLIEQSALLWAEKLKA

Nearest PDB structures (foldseek):
  2wmy-assembly1_A  TM=9.928E-01  e=1.526E-25  Escherichia coli
  7dhf-assembly2_B  TM=9.928E-01  e=2.216E-22  Vibrio vulnificus
  4d74-assembly1_A-2  TM=9.769E-01  e=1.215E-22  Erwinia amylovora ATCC 49946
  7dhe-assembly4_D  TM=9.929E-01  e=7.883E-22  Vibrio vulnificus
  2fek-assembly1_A  TM=9.786E-01  e=6.035E-22  Escherichia coli K-12

pLDDT: mean 96.16, std 4.89, range [54.88, 98.94]

Foldseek 3Di:
DFQFEEEEEAAQQAQRLLLQQLLCVLPVRHHYYYAHCNYPFQDHHDPLRQVLSVVVPTHSPPDGHHHDAQVVLVVGQAYEYQDPVVLVSNCVRHVPSNVRYAHLCNVVVRDHQDDCPPHDSVNSNVSSVSSNVSSVVVSVVPVD/DFQFEEEEEAAQQAQRLLLQQLLCVLPVRHHYYYAHCHYPFQDHHDPLRQVLSVVVPTHSPPDGHHHDAQVVLVVGQAYEYQDPVVLVSNCVRHVPSNVRYAHLCRVVVRDHQDDCPPHDSVNSNVSSVSSNVSSVVVSVVPVD

Radius of gyration: 20.19 Å; Cα contacts (8 Å, |Δi|>4): 638; chains: 2; bounding box: 32×58×44 Å

InterPro domains:
  IPR017867 Protein-tyrosine phosphatase, low molecular weight [PR00719] (5-22)
  IPR017867 Protein-tyrosine phosphatase, low molecular weight [PR00719] (41-57)
  IPR017867 Protein-tyrosine phosphatase, low molecular weight [PR00719] (75-90)
  IPR017867 Protein-tyrosine phosphatase, low molecular weight [PR00719] (97-110)
  IPR017867 Protein-tyrosine phosphatase, low molecular weight [PR00719] (113-128)
  IPR023485 Phosphotyrosine protein phosphatase I [PF01451] (5-143)
  IPR023485 Phosphotyrosine protein phosphatase I [SM00226] (3-141)
  IPR036196 Phosphotyrosine protein phosphatase I superfamily [SSF52788] (2-142)
  IPR050438 Low Molecular Weight Phosphotyrosine Protein Phosphatase [PTHR11717] (4-141)

Solvent-accessible surface area (backbone atoms only — not comparable to full-atom values): 14422 Å² total; per-residue (Å²): 56,74,49,27,35,35,23,31,32,52,39,21,24,45,69,12,50,50,44,19,48,54,38,29,67,72,36,73,89,39,49,55,40,51,18,2,77,60,31,44,63,69,33,54,50,37,66,68,40,40,50,53,33,46,77,69,78,36,76,54,81,88,44,53,12,29,65,59,44,48,74,60,52,72,71,32,66,33,34,31,21,31,35,72,66,47,52,56,53,46,27,71,67,23,60,83,46,43,51,38,41,27,46,45,20,40,88,55,80,60,32,64,54,70,84,40,79,95,54,51,71,65,45,41,50,54,40,47,52,50,45,51,53,19,36,55,52,47,41,55,41,50,63,71,58,74,49,28,35,35,22,31,33,51,41,21,26,44,69,13,49,49,43,20,48,52,39,30,67,73,36,71,90,39,50,54,39,52,20,2,77,59,30,45,64,68,33,54,50,37,66,68,42,41,50,52,33,46,78,69,77,35,76,54,78,88,45,53,13,28,64,5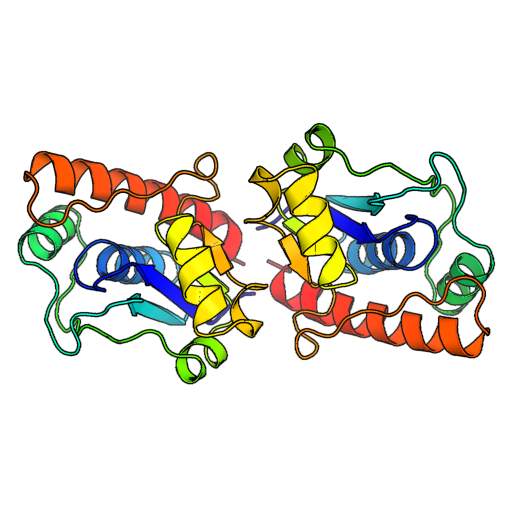8,43,49,73,60,52,73,73,34,66,33,33,31,22,31,36,74,67,48,53,54,52,46,28,72,68,22,60,82,47,44,52,40,39,27,45,45,20,39,87,55,81,60,32,61,55,71,84,40,81,95,53,52,72,65,45,40,49,53,42,48,52,50,45,50,54,19,37,54,52,48,42,55,40,50,63,74